Protein AF-0000000086681039 (afdb_homodimer)

Organism: NCBI:txid175570

Solvent-accessible surface area (backbone atoms only — not comparable to full-atom values): 14119 Å² total; per-residue (Å²): 124,82,79,48,71,70,53,52,54,52,47,54,49,32,64,54,44,47,27,56,30,61,58,68,69,39,61,92,55,43,70,67,33,30,36,72,75,16,36,34,39,31,54,76,73,73,62,37,74,41,68,21,52,71,52,50,50,54,50,56,60,70,45,48,86,75,44,51,61,37,52,43,73,31,31,63,37,80,43,73,45,70,95,79,22,36,34,36,42,30,33,34,39,32,34,34,84,86,70,37,38,48,31,33,37,38,45,34,35,31,41,76,50,95,95,39,58,23,34,44,32,38,34,49,41,71,46,56,73,73,66,87,123,123,80,79,46,73,68,54,52,52,53,48,52,31,32,63,23,46,46,26,55,30,60,56,69,68,38,62,93,54,45,69,66,31,31,35,71,74,17,36,34,38,31,53,77,74,74,63,37,75,41,67,22,52,70,53,50,50,54,51,55,61,69,45,49,88,74,43,51,33,26,50,40,48,44,78,75,45,77,41,74,46,70,96,79,22,36,33,35,41,30,34,34,40,30,33,31,75,86,18,50,72,47,44,32,38,37,45,34,35,31,39,75,50,97,94,39,58,24,34,44,30,38,36,48,41,72,60,66,85,69,62,87,120

Foldseek 3Di:
DDQDPVQVVQLVVLVQCVQVCLLVVVLVCCVSAAPQQAWEAPVQVPPGIDTGSVRVVVVSVVCVLVFANTKGKADWDWDDDPPRKIWIKIKIWGQHPVGDIWIWIWIFIWDADPVGIYTRYIYIGGDDPPPPD/DDQDPVQVVQLVVLVFVVQVCLLVVVLVCCVSAAPQQAWEAPVQVPPGIATGSVRVVVVSVVCVLVFFNTKGKADWDWDDDPPQKIWIWIKIWGQHPVRDIWIWIWIFIWDADPVGIYTRYIYIGTDDPPPPD

InterPro domains:
  IPR032710 NTF2-like domain superfamily [SSF54427] (4-125)
  IPR037401 SnoaL-like domain [PF13577] (5-123)

Sequence (266 aa):
MTISIEDRLAITEVIARHGHLVDGGHLHRSDEVFDADAVFDLADFGAGTVHGLAALYDLARQLGDNNPVGHHVTNTVLEEGDGGQVKALSKGIGVNADGTASSVVYEDLLARRDAGWRIVRRRVQARRKQGAVMTISIEDRLAITEVIARHGHLVDGGHLHRSDEVFDADAVFDLADFGAGTVHGLAALYDLARQLGDNNPVGHHVTNTVLEEGDGGQVKALSKGIGVNADGTASSVVYEDLLARRDAGWRIVRRRVQARRKQGAV

Nearest PDB structures (foldseek):
  7xsi-assembly3_E  TM=7.395E-01  e=6.891E-05  Sordaria araneosa
  1gy5-assembly1_A  TM=8.030E-01  e=7.930E-04  Homo sapiens
  1jb2-assembly1_B  TM=8.224E-01  e=2.538E-03  Rattus norvegicus
  1jb5-assembly1_B  TM=8.110E-01  e=1.790E-03  Rattus norvegicus
  1ask-assembly1_B  TM=8.147E-01  e=3.022E-03  Rattus norvegicus

Radius of gyration: 19.19 Å; Cα contacts (8 Å, |Δi|>4): 541; chains: 2; bounding box: 42×50×49 Å

Secondary structure (DSSP, 8-state):
-PPPHHHHHHHHHHHHHHHHHHHHT-GGGGGGTEEEEEEEEEGGGT-EEEESHHHHHHHHHHHGGGS-SEEEEEEEEEEE-GGG-EEEEEEEEEEPTTS-EEEEEEEEEEEEETTEEEEEEEEEEEE------/-PPPHHHHHHHHHHHHHHHHHHHHT-GGGGGGTEEEEEEEEEGGGT-EEEESHHHHHHHHHHHGGGS-SEEEEEEEEEEE-GGG-EEEEEEEEEEPTTS-EEEEEEEEEEEEETTEEEEEEEEEEEE------

Structure (mmCIF, N/CA/C/O backbone):
data_AF-0000000086681039-model_v1
#
loop_
_entity.id
_entity.type
_entity.pdbx_description
1 polymer 'SnoaL-like domain-containing protein'
#
loop_
_atom_site.group_PDB
_atom_site.id
_atom_site.type_symbol
_atom_site.label_atom_id
_atom_site.label_alt_id
_atom_site.label_comp_id
_atom_site.label_asym_id
_atom_site.label_entity_id
_atom_site.label_seq_id
_atom_site.pdbx_PDB_ins_code
_atom_site.Cartn_x
_atom_site.Cartn_y
_atom_site.Cartn_z
_atom_site.occupancy
_atom_site.B_iso_or_equiv
_atom_site.auth_seq_id
_atom_site.auth_comp_id
_atom_site.auth_asym_id
_atom_site.auth_atom_id
_atom_site.pdbx_PDB_model_num
ATOM 1 N N . MET A 1 1 ? -20.438 -0.346 -12.07 1 59.53 1 MET A N 1
ATOM 2 C CA . MET A 1 1 ? -21.062 -0.832 -10.844 1 59.53 1 MET A CA 1
ATOM 3 C C . MET A 1 1 ? -20.094 -0.76 -9.672 1 59.53 1 MET A C 1
ATOM 5 O O . MET A 1 1 ? -18.891 -0.88 -9.852 1 59.53 1 MET A O 1
ATOM 9 N N . THR A 1 2 ? -20.578 -0.23 -8.539 1 86.75 2 THR A N 1
ATOM 10 C CA . THR A 1 2 ? -19.812 -0.066 -7.316 1 86.75 2 THR A CA 1
ATOM 11 C C . THR A 1 2 ? -19.422 -1.423 -6.738 1 86.75 2 THR A C 1
ATOM 13 O O . THR A 1 2 ? -20.219 -2.357 -6.738 1 86.75 2 THR A O 1
ATOM 16 N N . ILE A 1 3 ? -18.203 -1.683 -6.449 1 95.25 3 ILE A N 1
ATOM 17 C CA . ILE A 1 3 ? -17.734 -2.912 -5.82 1 95.25 3 ILE A CA 1
ATOM 18 C C . ILE A 1 3 ? -18.438 -3.115 -4.488 1 95.25 3 ILE A C 1
ATOM 20 O O . ILE A 1 3 ? -18.391 -2.246 -3.613 1 95.25 3 ILE A O 1
ATOM 24 N N . SER A 1 4 ? -19.172 -4.238 -4.383 1 95.94 4 SER A N 1
ATOM 25 C CA . SER A 1 4 ? -19.875 -4.484 -3.133 1 95.94 4 SER A CA 1
ATOM 26 C C . SER A 1 4 ? -18.906 -4.605 -1.963 1 95.94 4 SER A C 1
ATOM 28 O O . SER A 1 4 ? -17.703 -4.84 -2.162 1 95.94 4 SER A O 1
ATOM 30 N N . ILE A 1 5 ? -19.438 -4.445 -0.794 1 96.25 5 ILE A N 1
ATOM 31 C CA . ILE A 1 5 ? -18.641 -4.602 0.416 1 96.25 5 ILE A CA 1
ATOM 32 C C . ILE A 1 5 ? -18.094 -6.027 0.495 1 96.25 5 ILE A C 1
ATOM 34 O O . ILE A 1 5 ? -16.938 -6.234 0.832 1 96.25 5 ILE A O 1
ATOM 38 N N . GLU A 1 6 ? -18.953 -6.996 0.215 1 96.12 6 GLU A N 1
ATOM 39 C CA . GLU A 1 6 ? -18.547 -8.398 0.216 1 96.12 6 GLU A CA 1
ATOM 40 C C . GLU A 1 6 ? -17.406 -8.641 -0.775 1 96.12 6 GLU A C 1
ATOM 42 O O . GLU A 1 6 ? -16.453 -9.352 -0.468 1 96.12 6 GLU A O 1
ATOM 47 N N . ASP A 1 7 ? -17.516 -8.062 -1.952 1 97.25 7 ASP A N 1
ATOM 48 C CA . ASP A 1 7 ? -16.484 -8.234 -2.979 1 97.25 7 ASP A CA 1
ATOM 49 C C . ASP A 1 7 ? -15.18 -7.555 -2.568 1 97.25 7 ASP A C 1
ATOM 51 O O . ASP A 1 7 ? -14.094 -8.086 -2.818 1 97.25 7 ASP A O 1
ATOM 55 N N . ARG A 1 8 ? -15.281 -6.359 -1.971 1 97.69 8 ARG A N 1
ATOM 56 C CA . ARG A 1 8 ? -14.086 -5.668 -1.499 1 97.69 8 ARG A CA 1
ATOM 57 C C . ARG A 1 8 ? -13.336 -6.512 -0.48 1 97.69 8 ARG A C 1
ATOM 59 O O . ARG A 1 8 ? -12.109 -6.633 -0.552 1 97.69 8 ARG A O 1
ATOM 66 N N . LEU A 1 9 ? -14.086 -7.141 0.45 1 97.12 9 LEU A N 1
ATOM 67 C CA . LEU A 1 9 ? -13.453 -7.977 1.465 1 97.12 9 LEU A CA 1
ATOM 68 C C . LEU A 1 9 ? -12.844 -9.227 0.839 1 97.12 9 LEU A C 1
ATOM 70 O O . LEU A 1 9 ? -11.711 -9.602 1.161 1 97.12 9 LEU A O 1
ATOM 74 N N . ALA A 1 10 ? -13.562 -9.852 -0.025 1 98.06 10 ALA A N 1
ATOM 75 C CA . ALA A 1 10 ? -13.086 -11.07 -0.672 1 98.06 10 ALA A CA 1
ATOM 76 C C . ALA A 1 10 ? -11.828 -10.805 -1.483 1 98.06 10 ALA A C 1
ATOM 78 O O . ALA A 1 10 ? -10.859 -11.562 -1.408 1 98.06 10 ALA A O 1
ATOM 79 N N . ILE A 1 11 ? -11.805 -9.727 -2.258 1 98.56 11 ILE A N 1
ATOM 80 C CA . ILE A 1 11 ? -10.672 -9.391 -3.119 1 98.56 11 ILE A CA 1
ATOM 81 C C . ILE A 1 11 ? -9.445 -9.086 -2.266 1 98.56 11 ILE A C 1
ATOM 83 O O . ILE A 1 11 ? -8.344 -9.562 -2.557 1 98.56 11 ILE A O 1
ATOM 87 N N . THR A 1 12 ? -9.664 -8.305 -1.21 1 98.38 12 THR A N 1
ATOM 88 C CA . THR A 1 12 ? -8.562 -7.973 -0.315 1 98.38 12 THR A CA 1
ATOM 89 C C . THR A 1 12 ? -7.949 -9.234 0.281 1 98.38 12 THR A C 1
ATOM 91 O O . THR A 1 12 ? -6.727 -9.352 0.375 1 98.38 12 THR A O 1
ATOM 94 N N . GLU A 1 13 ? -8.758 -10.195 0.615 1 98.31 13 GLU A N 1
ATOM 95 C CA . GLU A 1 13 ? -8.273 -11.445 1.198 1 98.31 13 GLU A CA 1
ATOM 96 C C . GLU A 1 13 ? -7.539 -12.289 0.161 1 98.31 13 GLU A C 1
ATOM 98 O O . GLU A 1 13 ? -6.562 -12.977 0.485 1 98.31 13 GLU A O 1
ATOM 103 N N . VAL A 1 14 ? -7.98 -12.289 -1.067 1 98.69 14 VAL A N 1
ATOM 104 C CA . VAL A 1 14 ? -7.289 -13 -2.139 1 98.69 14 VAL A CA 1
ATOM 105 C C . VAL A 1 14 ? -5.867 -12.461 -2.285 1 98.69 14 VAL A C 1
ATOM 107 O O . VAL A 1 14 ? -4.906 -13.227 -2.338 1 98.69 14 VAL A O 1
ATOM 110 N N . ILE A 1 15 ? -5.727 -11.188 -2.326 1 98.75 15 ILE A N 1
ATOM 111 C CA . ILE A 1 15 ? -4.43 -10.539 -2.498 1 98.75 15 ILE A CA 1
ATOM 112 C C . ILE A 1 15 ? -3.533 -10.852 -1.301 1 98.75 15 ILE A C 1
ATOM 114 O O . ILE A 1 15 ? -2.355 -11.18 -1.468 1 98.75 15 ILE A O 1
ATOM 118 N N . ALA A 1 16 ? -4.16 -10.852 -0.128 1 98.5 16 ALA A N 1
ATOM 119 C CA . ALA A 1 16 ? -3.42 -11.117 1.103 1 98.5 16 ALA A CA 1
ATOM 120 C C . ALA A 1 16 ? -2.977 -12.578 1.172 1 98.5 16 ALA A C 1
ATOM 122 O O . ALA A 1 16 ? -1.96 -12.898 1.793 1 98.5 16 ALA A O 1
ATOM 123 N N . ARG A 1 17 ? -3.637 -13.461 0.57 1 98.44 17 ARG A N 1
ATOM 124 C CA . ARG A 1 17 ? -3.367 -14.891 0.648 1 98.44 17 ARG A CA 1
ATOM 125 C C . ARG A 1 17 ? -2.07 -15.242 -0.073 1 98.44 17 ARG A C 1
ATOM 127 O O . ARG A 1 17 ? -1.4 -16.219 0.283 1 98.44 17 ARG A O 1
ATOM 134 N N . HIS A 1 18 ? -1.672 -14.43 -1.066 1 97.31 18 HIS A N 1
ATOM 135 C CA . HIS A 1 18 ? -0.501 -14.727 -1.885 1 97.31 18 HIS A CA 1
ATOM 136 C C . HIS A 1 18 ? 0.732 -14.961 -1.018 1 97.31 18 HIS A C 1
ATOM 138 O O . HIS A 1 18 ? 1.41 -15.977 -1.158 1 97.31 18 HIS A O 1
ATOM 144 N N . GLY A 1 19 ? 0.991 -14.07 -0.087 1 96.38 19 GLY A N 1
ATOM 145 C CA . GLY A 1 19 ? 2.18 -14.172 0.745 1 96.38 19 GLY A CA 1
ATOM 146 C C . GLY A 1 19 ? 2.205 -15.43 1.589 1 96.38 19 GLY A C 1
ATOM 147 O O . GLY A 1 19 ? 3.27 -16.016 1.808 1 96.38 19 GLY A O 1
ATOM 148 N N . HIS A 1 20 ? 1.06 -15.836 2.117 1 97.69 20 HIS A N 1
ATOM 149 C CA . HIS A 1 20 ? 0.977 -17.047 2.914 1 97.69 20 HIS A CA 1
ATOM 150 C C . HIS A 1 20 ? 1.362 -18.281 2.088 1 97.69 20 HIS A C 1
ATOM 152 O O . HIS A 1 20 ? 2.115 -19.125 2.557 1 97.69 20 HIS A O 1
ATOM 158 N N . LEU A 1 21 ? 0.846 -18.312 0.869 1 94.75 21 LEU A N 1
ATOM 159 C CA . LEU A 1 21 ? 1.124 -19.469 0.03 1 94.75 21 LEU A CA 1
ATOM 160 C C . LEU A 1 21 ? 2.596 -19.516 -0.37 1 94.75 21 LEU A C 1
ATOM 162 O O . LEU A 1 21 ? 3.234 -20.562 -0.292 1 94.75 21 LEU A O 1
ATOM 166 N N . VAL A 1 22 ? 3.156 -18.406 -0.791 1 93.31 22 VAL A N 1
ATOM 167 C CA . VAL A 1 22 ? 4.543 -18.312 -1.233 1 93.31 22 VAL A CA 1
ATOM 168 C C . VAL A 1 22 ? 5.477 -18.625 -0.068 1 93.31 22 VAL A C 1
ATOM 170 O O . VAL A 1 22 ? 6.348 -19.5 -0.18 1 93.31 22 VAL A O 1
ATOM 173 N N . ASP A 1 23 ? 5.281 -18 1.041 1 94.38 23 ASP A N 1
ATOM 174 C CA . ASP A 1 23 ? 6.18 -18.156 2.184 1 94.38 23 ASP A CA 1
ATOM 175 C C . ASP A 1 23 ? 6.086 -19.562 2.775 1 94.38 23 ASP A C 1
ATOM 177 O O . ASP A 1 23 ? 7.07 -20.078 3.301 1 94.38 23 ASP A O 1
ATOM 181 N N . GLY A 1 24 ? 4.934 -20.172 2.717 1 94.25 24 GLY A N 1
ATOM 182 C CA . GLY A 1 24 ? 4.707 -21.484 3.273 1 94.25 24 GLY A CA 1
ATOM 183 C C . GLY A 1 24 ? 5.09 -22.609 2.324 1 94.25 24 GLY A C 1
ATOM 184 O O . GLY A 1 24 ? 5.012 -23.781 2.68 1 94.25 24 GLY A O 1
ATOM 185 N N . GLY A 1 25 ? 5.449 -22.281 1.109 1 90.75 25 GLY A N 1
ATOM 186 C CA . GLY A 1 25 ? 5.82 -23.281 0.121 1 90.75 25 GLY A CA 1
ATOM 187 C C . GLY A 1 25 ? 4.625 -24.016 -0.453 1 90.75 25 GLY A C 1
ATOM 188 O O . GLY A 1 25 ? 4.742 -25.188 -0.852 1 90.75 25 GLY A O 1
ATOM 189 N N . HIS A 1 26 ? 3.49 -23.422 -0.449 1 93.06 26 HIS A N 1
ATOM 190 C CA . HIS A 1 26 ? 2.262 -24.031 -0.935 1 93.06 26 HIS A CA 1
ATOM 191 C C . HIS A 1 26 ? 1.916 -23.547 -2.338 1 93.06 26 HIS A C 1
ATOM 193 O O . HIS A 1 26 ? 0.776 -23.156 -2.6 1 93.06 26 HIS A O 1
ATOM 199 N N . LEU A 1 27 ? 2.873 -23.547 -3.246 1 91.06 27 LEU A N 1
ATOM 200 C CA . LEU A 1 27 ? 2.693 -23.031 -4.594 1 91.06 27 LEU A CA 1
ATOM 201 C C . LEU A 1 27 ? 1.667 -23.844 -5.363 1 91.06 27 LEU A C 1
ATOM 203 O O . LEU A 1 27 ? 1.031 -23.344 -6.293 1 91.06 27 LEU A O 1
ATOM 207 N N . HIS A 1 28 ? 1.504 -25.125 -5.016 1 90.31 28 HIS A N 1
ATOM 208 C CA . HIS A 1 28 ? 0.51 -25.984 -5.648 1 90.31 28 HIS A CA 1
ATOM 209 C C . HIS A 1 28 ? -0.901 -25.453 -5.43 1 90.31 28 HIS A C 1
ATOM 211 O O . HIS A 1 28 ? -1.836 -25.844 -6.133 1 90.31 28 HIS A O 1
ATOM 217 N N . ARG A 1 29 ? -1.092 -24.5 -4.434 1 94.5 29 ARG A N 1
ATOM 218 C CA . ARG A 1 29 ? -2.391 -23.906 -4.137 1 94.5 29 ARG A CA 1
ATOM 219 C C . ARG A 1 29 ? -2.508 -22.516 -4.738 1 94.5 29 ARG A C 1
ATOM 221 O O . ARG A 1 29 ? -3.398 -21.75 -4.371 1 94.5 29 ARG A O 1
ATOM 228 N N . SER A 1 30 ? -1.673 -22.156 -5.703 1 94.25 30 SER A N 1
ATOM 229 C CA . SER A 1 30 ? -1.639 -20.797 -6.266 1 94.25 30 SER A CA 1
ATOM 230 C C . SER A 1 30 ? -2.924 -20.484 -7.023 1 94.25 30 SER A C 1
ATOM 232 O O . SER A 1 30 ? -3.254 -19.328 -7.238 1 94.25 30 SER A O 1
ATOM 234 N N . ASP A 1 31 ? -3.619 -21.5 -7.371 1 95.12 31 ASP A N 1
ATOM 235 C CA . ASP A 1 31 ? -4.871 -21.297 -8.094 1 95.12 31 ASP A CA 1
ATOM 236 C C . ASP A 1 31 ? -5.941 -20.703 -7.176 1 95.12 31 ASP A C 1
ATOM 238 O O . ASP A 1 31 ? -7.004 -20.297 -7.645 1 95.12 31 ASP A O 1
ATOM 242 N N . GLU A 1 32 ? -5.734 -20.609 -5.848 1 97.12 32 GLU A N 1
ATOM 243 C CA . GLU A 1 32 ? -6.617 -19.922 -4.906 1 97.12 32 GLU A CA 1
ATOM 244 C C . GLU A 1 32 ? -6.461 -18.406 -5.012 1 97.12 32 GLU A C 1
ATOM 246 O O . GLU A 1 32 ? -7.293 -17.656 -4.504 1 97.12 32 GLU A O 1
ATOM 251 N N . VAL A 1 33 ? -5.391 -18.016 -5.734 1 98.38 33 VAL A N 1
ATOM 252 C CA . VAL A 1 33 ? -5.07 -16.594 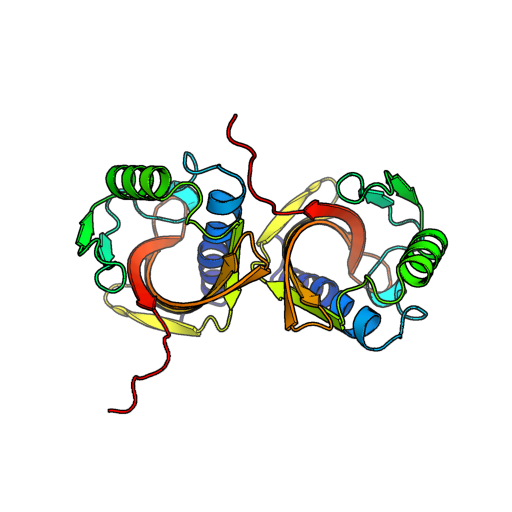-5.805 1 98.38 33 VAL A CA 1
ATOM 253 C C . VAL A 1 33 ? -5.098 -16.125 -7.258 1 98.38 33 VAL A C 1
ATOM 255 O O . VAL A 1 33 ? -5.652 -15.062 -7.562 1 98.38 33 VAL A O 1
ATOM 258 N N . PHE A 1 34 ? -4.523 -16.922 -8.148 1 98.25 34 PHE A N 1
ATOM 259 C CA . PHE A 1 34 ? -4.332 -16.516 -9.539 1 98.25 34 PHE A CA 1
ATOM 260 C C . PHE A 1 34 ? -5.184 -17.375 -10.469 1 98.25 34 PHE A C 1
ATOM 262 O O . PHE A 1 34 ? -5.414 -18.562 -10.195 1 98.25 34 PHE A O 1
ATOM 269 N N . ASP A 1 35 ? -5.559 -16.703 -11.531 1 97.19 35 ASP A N 1
ATOM 270 C CA . ASP A 1 35 ? -6.113 -17.438 -12.664 1 97.19 35 ASP A CA 1
ATOM 271 C C . ASP A 1 35 ? -5.059 -18.344 -13.289 1 97.19 35 ASP A C 1
ATOM 273 O O . ASP A 1 35 ? -3.867 -18.031 -13.281 1 97.19 35 ASP A O 1
ATOM 277 N N . ALA A 1 36 ? -5.508 -19.484 -13.891 1 93.38 36 ALA A N 1
ATOM 278 C CA . ALA A 1 36 ? -4.578 -20.422 -14.492 1 93.38 36 ALA A CA 1
ATOM 279 C C . ALA A 1 36 ? -3.771 -19.766 -15.609 1 93.38 36 ALA A C 1
ATOM 281 O O . ALA A 1 36 ? -2.596 -20.094 -15.805 1 93.38 36 ALA A O 1
ATOM 282 N N . ASP A 1 37 ? -4.395 -18.828 -16.312 1 94.81 37 ASP A N 1
ATOM 283 C CA . ASP A 1 37 ? -3.748 -18.172 -17.438 1 94.81 37 ASP A CA 1
ATOM 284 C C . ASP A 1 37 ? -3.316 -16.75 -17.078 1 94.81 37 ASP A C 1
ATOM 286 O O . ASP A 1 37 ? -3.246 -15.875 -17.938 1 94.81 37 ASP A O 1
ATOM 290 N N . ALA A 1 38 ? -3.143 -16.547 -15.797 1 98.06 38 ALA A N 1
ATOM 291 C CA . ALA A 1 38 ? -2.77 -15.203 -15.344 1 98.06 38 ALA A CA 1
ATOM 292 C C . ALA A 1 38 ? -1.495 -14.727 -16.031 1 98.06 38 ALA A C 1
ATOM 294 O O . ALA A 1 38 ? -0.604 -15.523 -16.328 1 98.06 38 ALA A O 1
ATOM 295 N N . VAL A 1 39 ? -1.413 -13.477 -16.281 1 98.5 39 VAL A N 1
ATOM 296 C CA . VAL A 1 39 ? -0.257 -12.852 -16.922 1 98.5 39 VAL A CA 1
ATOM 297 C C . VAL A 1 39 ? 0.48 -11.977 -15.906 1 98.5 39 VAL A C 1
ATOM 299 O O . VAL A 1 39 ? -0.142 -11.203 -15.18 1 98.5 39 VAL A O 1
ATOM 302 N N . PHE A 1 40 ? 1.76 -12.117 -15.859 1 98.06 40 PHE A N 1
ATOM 303 C CA . PHE A 1 40 ? 2.611 -11.375 -14.938 1 98.06 40 PHE A CA 1
ATOM 304 C C . PHE A 1 40 ? 3.59 -10.492 -15.695 1 98.06 40 PHE A C 1
ATOM 306 O O . PHE A 1 40 ? 4.297 -10.961 -16.594 1 98.06 40 PHE A O 1
ATOM 313 N N . ASP A 1 41 ? 3.549 -9.234 -15.391 1 98.44 41 ASP A N 1
ATOM 314 C CA . ASP A 1 41 ? 4.582 -8.312 -15.852 1 98.44 41 ASP A CA 1
ATOM 315 C C . ASP A 1 41 ? 5.68 -8.148 -14.805 1 98.44 41 ASP A C 1
ATOM 317 O O . ASP A 1 41 ? 5.48 -7.477 -13.789 1 98.44 41 ASP A O 1
ATOM 321 N N . LEU A 1 42 ? 6.82 -8.703 -15 1 96.56 42 LEU A N 1
ATOM 322 C CA . LEU A 1 42 ? 7.969 -8.703 -14.102 1 96.56 42 LEU A CA 1
ATOM 323 C C . LEU A 1 42 ? 9.172 -8.039 -14.75 1 96.56 42 LEU A C 1
ATOM 325 O O . LEU A 1 42 ? 10.312 -8.445 -14.516 1 96.56 42 LEU A O 1
ATOM 329 N N . ALA A 1 43 ? 8.914 -7.078 -15.609 1 95.75 43 ALA A N 1
ATOM 330 C CA . ALA A 1 43 ? 9.977 -6.383 -16.344 1 95.75 43 ALA A CA 1
ATOM 331 C C . ALA A 1 43 ? 10.984 -5.758 -15.391 1 95.75 43 ALA A C 1
ATOM 333 O O . ALA A 1 43 ? 12.195 -5.816 -15.625 1 95.75 43 ALA A O 1
ATOM 334 N N . ASP A 1 44 ? 10.594 -5.223 -14.289 1 93.5 44 ASP A N 1
ATOM 335 C CA . ASP A 1 44 ? 11.469 -4.562 -13.328 1 93.5 44 ASP A CA 1
ATOM 336 C C . ASP A 1 44 ? 12.422 -5.559 -12.68 1 93.5 44 ASP A C 1
ATOM 338 O O . ASP A 1 44 ? 13.398 -5.168 -12.031 1 93.5 44 ASP A O 1
ATOM 342 N N . PHE A 1 45 ? 12.156 -6.781 -12.859 1 91.31 45 PHE A N 1
ATOM 343 C CA . PHE A 1 45 ? 12.984 -7.809 -12.242 1 91.31 45 PHE A CA 1
ATOM 344 C C . PHE A 1 45 ? 13.719 -8.625 -13.297 1 91.31 45 PHE A C 1
ATOM 346 O O . PHE A 1 45 ? 14.242 -9.703 -13.008 1 91.31 45 PHE A O 1
ATOM 353 N N . GLY A 1 46 ? 13.562 -8.195 -14.5 1 91.06 46 GLY A N 1
ATOM 354 C CA . GLY A 1 46 ? 14.344 -8.773 -15.578 1 91.06 46 GLY A CA 1
ATOM 355 C C . GLY A 1 46 ? 13.711 -10.016 -16.172 1 91.06 46 GLY A C 1
ATOM 356 O O . GLY A 1 46 ? 14.336 -10.719 -16.969 1 91.06 46 GLY A O 1
ATOM 357 N N . ALA A 1 47 ? 12.461 -10.391 -15.797 1 92.06 47 ALA A N 1
ATOM 358 C CA . ALA A 1 47 ? 11.836 -11.633 -16.266 1 92.06 47 ALA A CA 1
ATOM 359 C C . ALA A 1 47 ? 10.781 -11.352 -17.328 1 92.06 47 ALA A C 1
ATOM 361 O O . ALA A 1 47 ? 10.102 -12.266 -17.797 1 92.06 47 ALA A O 1
ATOM 362 N N . GLY A 1 48 ? 10.617 -10.039 -17.75 1 95.31 48 GLY A N 1
ATOM 363 C CA . GLY A 1 48 ? 9.648 -9.68 -18.766 1 95.31 48 GLY A CA 1
ATOM 364 C C . GLY A 1 48 ? 8.227 -10.078 -18.406 1 95.31 48 GLY A C 1
ATOM 365 O O . GLY A 1 48 ? 7.789 -9.867 -17.266 1 95.31 48 GLY A O 1
ATOM 366 N N . THR A 1 49 ? 7.551 -10.5 -19.5 1 97.69 49 THR A N 1
ATOM 367 C CA . THR A 1 49 ? 6.184 -10.969 -19.297 1 97.69 49 THR A CA 1
ATOM 368 C C . THR A 1 49 ? 6.141 -12.484 -19.156 1 97.69 49 THR A C 1
ATOM 370 O O . THR A 1 49 ? 6.695 -13.203 -19.984 1 97.69 49 THR A O 1
ATOM 373 N N . VAL A 1 50 ? 5.496 -12.961 -18.062 1 96.56 50 VAL A N 1
ATOM 374 C CA . VAL A 1 50 ? 5.355 -14.383 -17.766 1 96.56 50 VAL A CA 1
ATOM 375 C C . VAL A 1 50 ? 3.893 -14.797 -17.891 1 96.56 50 VAL A C 1
ATOM 377 O O . VAL A 1 50 ? 3.002 -14.133 -17.359 1 96.56 50 VAL A O 1
ATOM 380 N N . HIS A 1 51 ? 3.705 -15.922 -18.609 1 97.06 51 HIS A N 1
ATOM 381 C CA . HIS A 1 51 ? 2.34 -16.375 -18.844 1 97.06 51 HIS A CA 1
ATOM 382 C C . HIS A 1 51 ? 2.051 -17.672 -18.109 1 97.06 51 HIS A C 1
ATOM 384 O O . HIS A 1 51 ? 2.711 -18.688 -18.344 1 97.06 51 HIS A O 1
ATOM 390 N N . GLY A 1 52 ? 1.102 -17.578 -17.188 1 96.19 52 GLY A N 1
ATOM 391 C CA . GLY A 1 52 ? 0.594 -18.781 -16.547 1 96.19 52 GLY A CA 1
ATOM 392 C C . GLY A 1 52 ? 1.316 -19.125 -15.266 1 96.19 52 GLY A C 1
ATOM 393 O O . GLY A 1 52 ? 2.432 -18.656 -15.031 1 96.19 52 GLY A O 1
ATOM 394 N N . LEU A 1 53 ? 0.678 -19.953 -14.5 1 93.94 53 LEU A N 1
ATOM 395 C CA . LEU A 1 53 ? 1.15 -20.297 -13.164 1 93.94 53 LEU A CA 1
ATOM 396 C C . LEU A 1 53 ? 2.379 -21.203 -13.234 1 93.94 53 LEU A C 1
ATOM 398 O O . LEU A 1 53 ? 3.301 -21.062 -12.43 1 93.94 53 LEU A O 1
ATOM 402 N N . ALA A 1 54 ? 2.359 -22.109 -14.164 1 91.44 54 ALA A N 1
ATOM 403 C CA . ALA A 1 54 ? 3.492 -23.016 -14.289 1 91.44 54 ALA A CA 1
ATOM 404 C C . ALA A 1 54 ? 4.793 -22.25 -14.516 1 91.44 54 ALA A C 1
ATOM 406 O O . ALA A 1 54 ? 5.805 -22.531 -13.867 1 91.44 54 ALA A O 1
ATOM 407 N N . ALA A 1 55 ? 4.738 -21.344 -15.414 1 92.19 55 ALA A N 1
ATOM 408 C CA . ALA A 1 55 ? 5.91 -20.531 -15.703 1 92.19 55 ALA A CA 1
ATOM 409 C C . ALA A 1 55 ? 6.309 -19.688 -14.5 1 92.19 55 ALA A C 1
ATOM 411 O O . ALA A 1 55 ? 7.496 -19.516 -14.219 1 92.19 55 ALA A O 1
ATOM 412 N N . LEU A 1 56 ? 5.363 -19.141 -13.75 1 90.56 56 LEU A N 1
ATOM 413 C CA . LEU A 1 56 ? 5.629 -18.344 -12.555 1 90.56 56 LEU A CA 1
ATOM 414 C C . LEU A 1 56 ? 6.348 -19.172 -11.5 1 90.56 56 LEU A C 1
ATOM 416 O O . LEU A 1 56 ? 7.305 -18.703 -10.883 1 90.56 56 LEU A O 1
ATOM 420 N N . TYR A 1 57 ? 5.969 -20.406 -11.344 1 87.31 57 TYR A N 1
ATOM 421 C CA . TYR A 1 57 ? 6.57 -21.297 -10.352 1 87.31 57 TYR A CA 1
ATOM 422 C C . TYR A 1 57 ? 8.016 -21.625 -10.719 1 87.31 57 TYR A C 1
ATOM 424 O O . TYR A 1 57 ? 8.883 -21.703 -9.852 1 87.31 57 TYR A O 1
ATOM 432 N N . ASP A 1 58 ? 8.164 -21.844 -11.945 1 89 58 ASP A N 1
ATOM 433 C CA . ASP A 1 58 ? 9.523 -22.125 -12.406 1 89 58 ASP A CA 1
ATOM 434 C C . ASP A 1 58 ? 10.461 -20.953 -12.086 1 89 58 ASP A C 1
ATOM 436 O O . ASP A 1 58 ? 11.586 -21.172 -11.641 1 89 58 ASP A O 1
ATOM 440 N N . LEU A 1 59 ? 9.945 -19.828 -12.289 1 86.81 59 LEU A N 1
ATOM 441 C CA . LEU A 1 59 ? 10.734 -18.641 -11.984 1 86.81 59 LEU A CA 1
ATOM 442 C C . LEU A 1 59 ? 10.992 -18.531 -10.484 1 86.81 59 LEU A C 1
ATOM 444 O O . LEU A 1 59 ? 12.109 -18.234 -10.062 1 86.81 59 LEU A O 1
ATOM 448 N N . ALA A 1 60 ? 10.016 -18.75 -9.672 1 84.12 60 ALA A N 1
ATOM 449 C CA . ALA A 1 60 ? 10.148 -18.672 -8.219 1 84.12 60 ALA A CA 1
ATOM 450 C C . ALA A 1 60 ? 11.188 -19.672 -7.715 1 84.12 60 ALA A C 1
ATOM 452 O O . ALA A 1 60 ? 11.984 -19.344 -6.828 1 84.12 60 ALA A O 1
ATOM 453 N N . ARG A 1 61 ? 11.164 -20.828 -8.234 1 84.56 61 ARG A N 1
ATOM 454 C CA . ARG A 1 61 ? 12.109 -21.875 -7.844 1 84.56 61 ARG A CA 1
ATOM 455 C C . ARG A 1 61 ? 13.539 -21.5 -8.227 1 84.56 61 ARG A C 1
ATOM 457 O O . ARG A 1 61 ? 14.477 -21.766 -7.48 1 84.56 61 ARG A O 1
ATOM 464 N N . GLN A 1 62 ? 13.664 -20.859 -9.344 1 86.44 62 GLN A N 1
ATOM 465 C CA . GLN A 1 62 ? 14.984 -20.453 -9.812 1 86.44 62 GLN A CA 1
ATOM 466 C C . GLN A 1 62 ? 15.562 -19.359 -8.93 1 86.44 62 GLN A C 1
ATOM 468 O O . GLN A 1 62 ? 16.781 -19.266 -8.75 1 86.44 62 GLN A O 1
ATOM 473 N N . LEU A 1 63 ? 14.742 -18.516 -8.391 1 83.56 63 LEU A N 1
ATOM 474 C CA . LEU A 1 63 ? 15.211 -17.438 -7.535 1 83.56 63 LEU A CA 1
ATOM 475 C C . LEU A 1 63 ? 15.781 -17.984 -6.23 1 83.56 63 LEU A C 1
ATOM 477 O O . LEU A 1 63 ? 16.703 -17.391 -5.656 1 83.56 63 LEU A O 1
ATOM 481 N N . GLY A 1 64 ? 15.297 -19.109 -5.805 1 79.38 64 GLY A N 1
ATOM 482 C CA . GLY A 1 64 ? 15.82 -19.734 -4.598 1 79.38 64 GLY A CA 1
ATOM 483 C C . GLY A 1 64 ? 15.938 -18.766 -3.434 1 79.38 64 GLY A C 1
ATOM 484 O O . GLY A 1 64 ? 14.984 -18.062 -3.102 1 79.38 64 GLY A O 1
ATOM 485 N N . ASP A 1 65 ? 17.203 -18.641 -2.967 1 78.62 65 ASP A N 1
ATOM 486 C CA . ASP A 1 65 ? 17.484 -17.859 -1.768 1 78.62 65 ASP A CA 1
ATOM 487 C C . ASP A 1 65 ? 17.375 -16.359 -2.045 1 78.62 65 ASP A C 1
ATOM 489 O O . ASP A 1 65 ? 17.359 -15.547 -1.116 1 78.62 65 ASP A O 1
ATOM 493 N N . ASN A 1 66 ? 17.172 -15.938 -3.205 1 83.75 66 ASN A N 1
ATOM 494 C CA . ASN A 1 66 ? 17.016 -14.531 -3.549 1 83.75 66 ASN A CA 1
ATOM 495 C C . ASN A 1 66 ? 15.57 -14.07 -3.393 1 83.75 66 ASN A C 1
ATOM 497 O O . ASN A 1 66 ? 15.281 -12.875 -3.496 1 83.75 66 ASN A O 1
ATOM 501 N N . ASN A 1 67 ? 14.719 -15 -3.1 1 89.62 67 ASN A N 1
ATOM 502 C CA . ASN A 1 67 ? 13.328 -14.664 -2.793 1 89.62 67 ASN A CA 1
ATOM 503 C C . ASN A 1 67 ? 13.18 -14.172 -1.355 1 89.62 67 ASN A C 1
ATOM 505 O O . ASN A 1 67 ? 13.805 -14.711 -0.441 1 89.62 67 ASN A O 1
ATOM 509 N N . PRO A 1 68 ? 12.422 -13.133 -1.169 1 95.06 68 PRO A N 1
ATOM 510 C CA . PRO A 1 68 ? 12.141 -12.797 0.229 1 95.06 68 PRO A CA 1
ATOM 511 C C . PRO A 1 68 ? 11.633 -13.992 1.031 1 95.06 68 PRO A C 1
ATOM 513 O O . PRO A 1 68 ? 10.953 -14.859 0.484 1 95.06 68 PRO A O 1
ATOM 516 N N . VAL A 1 69 ? 11.961 -14.023 2.34 1 95.5 69 VAL A N 1
ATOM 517 C CA . VAL A 1 69 ? 11.453 -15.062 3.225 1 95.5 69 VAL A CA 1
ATOM 518 C C . VAL A 1 69 ? 10.062 -14.695 3.721 1 95.5 69 VAL A C 1
ATOM 520 O O . VAL A 1 69 ? 9.328 -15.539 4.23 1 95.5 69 VAL A O 1
ATOM 523 N N . GLY A 1 70 ? 9.719 -13.461 3.629 1 97.38 70 GLY A N 1
ATOM 524 C CA . GLY A 1 70 ? 8.398 -12.969 3.982 1 97.38 70 GLY A CA 1
ATOM 525 C C . GLY A 1 70 ? 7.828 -12.008 2.957 1 97.38 70 GLY A C 1
ATOM 526 O O . GLY A 1 70 ? 8.516 -11.086 2.512 1 97.38 70 GLY A O 1
ATOM 527 N N . HIS A 1 71 ? 6.582 -12.234 2.494 1 97.69 71 HIS A N 1
ATOM 528 C CA . HIS A 1 71 ? 5.84 -11.375 1.579 1 97.69 71 HIS A CA 1
ATOM 529 C C . HIS A 1 71 ? 4.617 -10.773 2.262 1 97.69 71 HIS A C 1
ATOM 531 O O . HIS A 1 71 ? 3.678 -11.492 2.613 1 97.69 71 HIS A O 1
ATOM 537 N N . HIS A 1 72 ? 4.641 -9.508 2.488 1 98.56 72 HIS A N 1
ATOM 538 C CA . HIS A 1 72 ? 3.557 -8.766 3.123 1 98.56 72 HIS A CA 1
ATOM 539 C C . HIS A 1 72 ? 2.883 -7.82 2.133 1 98.56 72 HIS A C 1
ATOM 541 O O . HIS A 1 72 ? 3.529 -7.312 1.216 1 98.56 72 HIS A O 1
ATOM 547 N N . VAL A 1 73 ? 1.611 -7.648 2.297 1 98.75 73 VAL A N 1
ATOM 548 C CA . VAL A 1 73 ? 0.865 -6.723 1.452 1 98.75 73 VAL A CA 1
ATOM 549 C C . VAL A 1 73 ? 0.197 -5.656 2.32 1 98.75 73 VAL A C 1
ATOM 551 O O . VAL A 1 73 ? -0.354 -5.965 3.379 1 98.75 73 VAL A O 1
ATOM 554 N N . THR A 1 74 ? 0.314 -4.402 1.898 1 98.56 74 THR A N 1
ATOM 555 C CA . THR A 1 74 ? -0.31 -3.256 2.553 1 98.56 74 THR A CA 1
ATOM 556 C C . THR A 1 74 ? -0.98 -2.348 1.528 1 98.56 74 THR A C 1
ATOM 558 O O . THR A 1 74 ? -0.884 -2.584 0.322 1 98.56 74 THR A O 1
ATOM 561 N N . ASN A 1 75 ? -1.687 -1.338 1.992 1 98.75 75 ASN A N 1
ATOM 562 C CA . ASN A 1 75 ? -2.195 -0.213 1.215 1 98.75 75 ASN A CA 1
ATOM 563 C C . ASN A 1 75 ? -3.061 -0.682 0.05 1 98.75 75 ASN A C 1
ATOM 565 O O . ASN A 1 75 ? -2.898 -0.214 -1.078 1 98.75 75 ASN A O 1
ATOM 569 N N . THR A 1 76 ? -3.922 -1.597 0.293 1 98.81 76 THR A N 1
ATOM 570 C CA . THR A 1 76 ? -4.781 -2.084 -0.782 1 98.81 76 THR A CA 1
ATOM 571 C C . THR A 1 76 ? -5.887 -1.079 -1.087 1 98.81 76 THR A C 1
ATOM 573 O O . THR A 1 76 ? -6.625 -0.669 -0.189 1 98.81 76 THR A O 1
ATOM 576 N N . VAL A 1 77 ? -5.98 -0.658 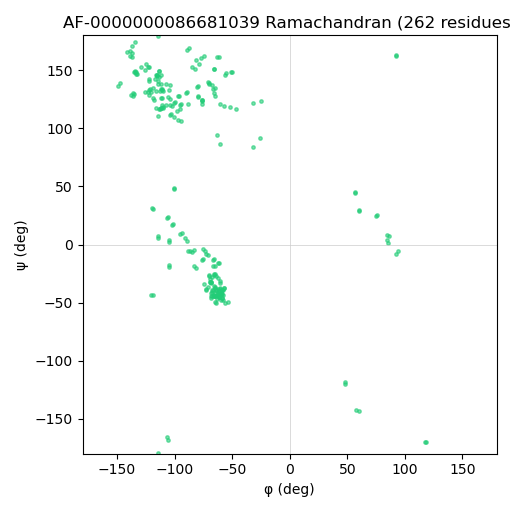-2.352 1 98.62 77 VAL A N 1
ATOM 577 C CA . VAL A 1 77 ? -7 0.235 -2.891 1 98.62 77 VAL A CA 1
ATOM 578 C C . VAL A 1 77 ? -7.676 -0.418 -4.094 1 98.62 77 VAL A C 1
ATOM 580 O O . VAL A 1 77 ? -7.004 -0.941 -4.984 1 98.62 77 VAL A O 1
ATOM 583 N N . LEU A 1 78 ? -9.008 -0.39 -4.074 1 98.56 78 LEU A N 1
ATOM 584 C CA . LEU A 1 78 ? -9.75 -1.047 -5.145 1 98.56 78 LEU A CA 1
ATOM 585 C C . LEU A 1 78 ? -10.516 -0.027 -5.977 1 98.56 78 LEU A C 1
ATOM 587 O O . LEU A 1 78 ? -11.086 0.924 -5.434 1 98.56 78 LEU A O 1
ATOM 591 N N . GLU A 1 79 ? -10.539 -0.232 -7.254 1 97.56 79 GLU A N 1
ATOM 592 C CA . GLU A 1 79 ? -11.328 0.549 -8.203 1 97.56 79 GLU A CA 1
ATOM 593 C C . GLU A 1 79 ? -12.039 -0.356 -9.203 1 97.56 79 GLU A C 1
ATOM 595 O O . GLU A 1 79 ? -11.516 -1.408 -9.578 1 97.56 79 GLU A O 1
ATOM 600 N N . GLU A 1 80 ? -13.148 0.103 -9.609 1 96.69 80 GLU A N 1
ATOM 601 C CA . GLU A 1 80 ? -13.875 -0.64 -10.633 1 96.69 80 GLU A CA 1
ATOM 602 C C . GLU A 1 80 ? -13.117 -0.63 -11.961 1 96.69 80 GLU A C 1
ATOM 604 O O . GLU A 1 80 ? -12.586 0.404 -12.367 1 96.69 80 GLU A O 1
ATOM 609 N N . GLY A 1 81 ? -13.023 -1.763 -12.57 1 95.12 81 GLY A N 1
ATOM 610 C CA . GLY A 1 81 ? -12.492 -1.898 -13.922 1 95.12 81 GLY A CA 1
ATOM 611 C C . GLY A 1 81 ? -13.562 -2.152 -14.961 1 95.12 81 GLY A C 1
ATOM 612 O O . GLY A 1 81 ? -14.75 -1.928 -14.703 1 95.12 81 GLY A O 1
ATOM 613 N N . ASP A 1 82 ? -13.117 -2.51 -16.094 1 93.06 82 ASP A N 1
ATOM 614 C CA . ASP A 1 82 ? -14.039 -2.789 -17.188 1 93.06 82 ASP A CA 1
ATOM 615 C C . ASP A 1 82 ? -14.602 -4.203 -17.078 1 93.06 82 ASP A C 1
ATOM 617 O O . ASP A 1 82 ? -13.945 -5.105 -16.562 1 93.06 82 ASP A O 1
ATOM 621 N N . GLY A 1 83 ? -15.859 -4.426 -17.594 1 93.75 83 GLY A N 1
ATOM 622 C CA . GLY A 1 83 ? -16.438 -5.754 -17.75 1 93.75 83 GLY A CA 1
ATOM 623 C C . GLY A 1 83 ? -16.562 -6.512 -16.453 1 93.75 83 GLY A C 1
ATOM 624 O O . GLY A 1 83 ? -16.359 -7.73 -16.406 1 93.75 83 GLY A O 1
ATOM 625 N N . GLY A 1 84 ? -16.75 -5.781 -15.328 1 94.25 84 GLY A N 1
ATOM 626 C CA . GLY A 1 84 ? -16.953 -6.43 -14.047 1 94.25 84 GLY A CA 1
ATOM 627 C C . GLY A 1 84 ? -15.648 -6.785 -13.344 1 94.25 84 GLY A C 1
ATOM 628 O O . GLY A 1 84 ? -15.664 -7.375 -12.266 1 94.25 84 GLY A O 1
ATOM 629 N N . GLN A 1 85 ? -14.586 -6.434 -13.992 1 97.94 85 GLN A N 1
ATOM 630 C CA . GLN A 1 85 ? -13.289 -6.633 -13.352 1 97.94 85 GLN A CA 1
ATOM 631 C C . GLN A 1 85 ? -13.008 -5.535 -12.328 1 97.94 85 GLN A C 1
ATOM 633 O O . GLN A 1 85 ? -13.688 -4.504 -12.312 1 97.94 85 GLN A O 1
ATOM 638 N N . VAL A 1 86 ? -12.156 -5.887 -11.383 1 98.62 86 VAL A N 1
ATOM 639 C CA . VAL A 1 86 ? -11.734 -4.926 -10.367 1 98.62 86 VAL A CA 1
ATOM 640 C C . VAL A 1 86 ? -10.234 -4.676 -10.492 1 98.62 86 VAL A C 1
ATOM 642 O O . VAL A 1 86 ? -9.453 -5.617 -10.656 1 98.62 86 VAL A O 1
ATOM 645 N N . LYS A 1 87 ? -9.836 -3.426 -10.484 1 98.81 87 LYS A N 1
ATOM 646 C CA . LYS A 1 87 ? -8.43 -3.031 -10.391 1 98.81 87 LYS A CA 1
ATOM 647 C C . LYS A 1 87 ? -8.008 -2.859 -8.93 1 98.81 87 LYS A C 1
ATOM 649 O O . LYS A 1 87 ? -8.727 -2.256 -8.141 1 98.81 87 LYS A O 1
ATOM 654 N N . ALA A 1 88 ? -6.938 -3.467 -8.609 1 98.81 88 ALA A N 1
ATOM 655 C CA . ALA A 1 88 ? -6.387 -3.307 -7.266 1 98.81 88 ALA A CA 1
ATOM 656 C C . ALA A 1 88 ? -4.961 -2.771 -7.316 1 98.81 88 ALA A C 1
ATOM 658 O O . ALA A 1 88 ? -4.141 -3.248 -8.109 1 98.81 88 ALA A O 1
ATOM 659 N N . LEU A 1 89 ? -4.695 -1.736 -6.59 1 98.81 89 LEU A N 1
ATOM 660 C CA . LEU A 1 89 ? -3.361 -1.227 -6.297 1 98.81 89 LEU A CA 1
ATOM 661 C C . LEU A 1 89 ? -2.977 -1.51 -4.852 1 98.81 89 LEU A C 1
ATOM 663 O O . LEU A 1 89 ? -3.713 -1.155 -3.928 1 98.81 89 LEU A O 1
ATOM 667 N N . SER A 1 90 ? -1.931 -2.236 -4.645 1 98.88 90 SER A N 1
ATOM 668 C CA . SER A 1 90 ? -1.437 -2.533 -3.303 1 98.88 90 SER A CA 1
ATOM 669 C C . SER A 1 90 ? 0.086 -2.457 -3.246 1 98.88 90 SER A C 1
ATOM 671 O O . SER A 1 90 ? 0.744 -2.309 -4.277 1 98.88 90 SER A O 1
ATOM 673 N N . LYS A 1 91 ? 0.589 -2.428 -2.068 1 98.81 91 LYS A N 1
ATOM 674 C CA . LYS A 1 91 ? 2.039 -2.389 -1.89 1 98.81 91 LYS A CA 1
ATOM 675 C C . LYS A 1 91 ? 2.547 -3.67 -1.235 1 98.81 91 LYS A C 1
ATOM 677 O O . LYS A 1 91 ? 1.891 -4.223 -0.35 1 98.81 91 LYS A O 1
ATOM 682 N N . GLY A 1 92 ? 3.723 -4.074 -1.667 1 98.62 92 GLY A N 1
ATOM 683 C CA . GLY A 1 92 ? 4.371 -5.246 -1.104 1 98.62 92 GLY A CA 1
ATOM 684 C C . GLY A 1 92 ? 5.625 -4.914 -0.317 1 98.62 92 GLY A C 1
ATOM 685 O O . GLY A 1 92 ? 6.398 -4.035 -0.71 1 98.62 92 GLY A O 1
ATOM 686 N N . ILE A 1 93 ? 5.824 -5.539 0.809 1 98.38 93 ILE A N 1
ATOM 687 C CA . ILE A 1 93 ? 7.09 -5.582 1.534 1 98.38 93 ILE A CA 1
ATOM 688 C C . ILE A 1 93 ? 7.68 -6.988 1.465 1 98.38 93 ILE A C 1
ATOM 690 O O . ILE A 1 93 ? 7.039 -7.957 1.887 1 98.38 93 ILE A O 1
ATOM 694 N N . GLY A 1 94 ? 8.797 -7.105 0.886 1 97.69 94 GLY A N 1
ATOM 695 C CA . GLY A 1 94 ? 9.578 -8.328 0.991 1 97.69 94 GLY A CA 1
ATOM 696 C C . GLY A 1 94 ? 10.625 -8.273 2.088 1 97.69 94 GLY A C 1
ATOM 697 O O . GLY A 1 94 ? 11.461 -7.371 2.109 1 97.69 94 GLY A O 1
ATOM 698 N N . VAL A 1 95 ? 10.562 -9.141 3.027 1 97.81 95 VAL A N 1
ATOM 699 C CA . VAL A 1 95 ? 11.594 -9.297 4.043 1 97.81 95 VAL A CA 1
ATOM 700 C C . VAL A 1 95 ? 12.578 -10.391 3.617 1 97.81 95 VAL A C 1
ATOM 702 O O . VAL A 1 95 ? 12.18 -11.531 3.377 1 97.81 95 VAL A O 1
ATOM 705 N N . ASN A 1 96 ? 13.797 -9.992 3.504 1 95.62 96 ASN A N 1
ATOM 706 C CA . ASN A 1 96 ? 14.82 -10.922 3.037 1 95.62 96 ASN A CA 1
ATOM 707 C C . ASN A 1 96 ? 15.43 -11.711 4.191 1 95.62 96 ASN A C 1
ATOM 709 O O . ASN A 1 96 ? 15.258 -11.352 5.355 1 95.62 96 ASN A O 1
ATOM 713 N N . ALA A 1 97 ? 16.203 -12.727 3.85 1 94.44 97 ALA A N 1
ATOM 714 C CA . ALA A 1 97 ? 16.797 -13.602 4.848 1 94.44 97 ALA A CA 1
ATOM 715 C C . ALA A 1 97 ? 17.812 -12.852 5.707 1 94.44 97 ALA A C 1
ATOM 717 O O . ALA A 1 97 ? 18 -13.164 6.887 1 94.44 97 ALA A O 1
ATOM 718 N N . ASP A 1 98 ? 18.406 -11.82 5.199 1 94.88 98 ASP A N 1
ATOM 719 C CA . ASP A 1 98 ? 19.422 -11.078 5.938 1 94.88 98 ASP A CA 1
ATOM 720 C C . ASP A 1 98 ? 18.797 -9.961 6.766 1 94.88 98 ASP A C 1
ATOM 722 O O . ASP A 1 98 ? 19.516 -9.141 7.344 1 94.88 98 ASP A O 1
ATOM 726 N N . GLY A 1 99 ? 17.547 -9.898 6.727 1 95.75 99 GLY A N 1
ATOM 727 C CA . GLY A 1 99 ? 16.828 -8.945 7.555 1 95.75 99 GLY A CA 1
ATOM 728 C C . GLY A 1 99 ? 16.531 -7.641 6.844 1 95.75 99 GLY A C 1
ATOM 729 O O . GLY A 1 99 ? 15.828 -6.781 7.371 1 95.75 99 GLY A O 1
ATOM 730 N N . THR A 1 100 ? 17.016 -7.402 5.602 1 95.94 100 THR A N 1
ATOM 731 C CA . THR A 1 100 ? 16.688 -6.211 4.828 1 95.94 100 THR A CA 1
ATOM 732 C C . THR A 1 100 ? 15.289 -6.332 4.223 1 95.94 100 THR A C 1
ATOM 734 O O . THR A 1 100 ? 14.719 -7.426 4.176 1 95.94 100 THR A O 1
ATOM 737 N N . ALA A 1 101 ? 14.789 -5.238 3.885 1 96.94 101 ALA A N 1
ATOM 738 C CA . ALA A 1 101 ? 13.461 -5.227 3.27 1 96.94 101 ALA A CA 1
ATOM 739 C C . ALA A 1 101 ? 13.5 -4.555 1.9 1 96.94 101 ALA A C 1
ATOM 741 O O . ALA A 1 101 ? 14.383 -3.738 1.626 1 96.94 101 ALA A O 1
ATOM 742 N N . SER A 1 102 ? 12.609 -4.93 1.06 1 96.44 102 SER A N 1
ATOM 743 C CA . SER A 1 102 ? 12.328 -4.285 -0.22 1 96.44 102 SER A CA 1
ATOM 744 C C . SER A 1 102 ? 10.859 -3.898 -0.336 1 96.44 102 SER A C 1
ATOM 746 O O . SER A 1 102 ? 10.016 -4.41 0.404 1 96.44 102 SER A O 1
ATOM 748 N N . SER A 1 103 ? 10.617 -2.924 -1.155 1 97.88 103 SER A N 1
ATOM 749 C CA . SER A 1 103 ? 9.25 -2.469 -1.401 1 97.88 103 SER A CA 1
ATOM 750 C C . SER A 1 103 ? 8.898 -2.561 -2.881 1 97.88 103 SER A C 1
ATOM 752 O O . SER A 1 103 ? 9.719 -2.252 -3.744 1 97.88 103 SER A O 1
ATOM 754 N N . VAL A 1 104 ? 7.676 -2.965 -3.182 1 98.12 104 VAL A N 1
ATOM 755 C CA . VAL A 1 104 ? 7.152 -3.002 -4.543 1 98.12 104 VAL A CA 1
ATOM 756 C C . VAL A 1 104 ? 5.723 -2.465 -4.562 1 98.12 104 VAL A C 1
ATOM 758 O O . VAL A 1 104 ? 5.113 -2.262 -3.508 1 98.12 104 VAL A O 1
ATOM 761 N N . VAL A 1 105 ? 5.227 -2.15 -5.738 1 98.62 105 VAL A N 1
ATOM 762 C CA . VAL A 1 105 ? 3.811 -1.914 -6 1 98.62 105 VAL A CA 1
ATOM 763 C C . VAL A 1 105 ? 3.244 -3.055 -6.844 1 98.62 105 VAL A C 1
ATOM 765 O O . VAL A 1 105 ? 3.877 -3.496 -7.805 1 98.62 105 VAL A O 1
ATOM 768 N N . TYR A 1 106 ? 2.096 -3.58 -6.422 1 98.75 106 TYR A N 1
ATOM 769 C CA . TYR A 1 106 ? 1.318 -4.516 -7.227 1 98.75 106 TYR A CA 1
ATOM 770 C C . TYR A 1 106 ? 0.163 -3.805 -7.922 1 98.75 106 TYR A C 1
ATOM 772 O O . TYR A 1 106 ? -0.662 -3.162 -7.27 1 98.75 106 TYR A O 1
ATOM 780 N N . GLU A 1 107 ? 0.162 -3.906 -9.172 1 98.81 107 GLU A N 1
ATOM 781 C CA . GLU A 1 107 ? -1.02 -3.572 -9.961 1 98.81 107 GLU A CA 1
ATOM 782 C C . GLU A 1 107 ? -1.734 -4.832 -10.445 1 98.81 107 GLU A C 1
ATOM 784 O O . GLU A 1 107 ? -1.246 -5.527 -11.336 1 98.81 107 GLU A O 1
ATOM 789 N N . ASP A 1 108 ? -2.895 -5.055 -9.906 1 98.81 108 ASP A N 1
ATOM 790 C CA . ASP A 1 108 ? -3.611 -6.293 -10.195 1 98.81 108 ASP A CA 1
ATOM 791 C C . ASP A 1 108 ? -4.918 -6.016 -10.938 1 98.81 108 ASP A C 1
ATOM 793 O O . ASP A 1 108 ? -5.559 -4.988 -10.711 1 98.81 108 ASP A O 1
ATOM 797 N N . LEU A 1 109 ? -5.285 -6.863 -11.781 1 98.88 109 LEU A N 1
ATOM 798 C CA . LEU A 1 109 ? -6.637 -7.016 -12.305 1 98.88 109 LEU A CA 1
ATOM 799 C C . LEU A 1 109 ? -7.27 -8.312 -11.812 1 98.88 109 LEU A C 1
ATOM 801 O O . LEU A 1 109 ? -6.676 -9.383 -11.93 1 98.88 109 LEU A O 1
ATOM 805 N N . LEU A 1 110 ? -8.398 -8.172 -11.234 1 98.81 110 LEU A N 1
ATOM 806 C CA . LEU A 1 110 ? -9.094 -9.344 -10.711 1 98.81 110 LEU A CA 1
ATOM 807 C C . LEU A 1 110 ? -10.406 -9.578 -11.461 1 98.81 110 LEU A C 1
ATOM 809 O O . LEU A 1 110 ? -11.078 -8.625 -11.852 1 98.81 110 LEU A O 1
ATOM 813 N N . ALA A 1 111 ? -10.719 -10.781 -11.617 1 98.44 111 ALA A N 1
ATOM 814 C CA . ALA A 1 111 ? -11.992 -11.203 -12.195 1 98.44 111 ALA A CA 1
ATOM 815 C C . ALA A 1 111 ? -12.648 -12.297 -11.352 1 98.44 111 ALA A C 1
ATOM 817 O O . ALA A 1 111 ? -11.961 -13.109 -10.742 1 98.44 111 ALA A O 1
ATOM 818 N N . ARG A 1 112 ? -13.922 -12.266 -11.344 1 97.62 112 ARG A N 1
ATOM 819 C CA . ARG A 1 112 ? -14.664 -13.305 -10.641 1 97.62 112 ARG A CA 1
ATOM 820 C C . ARG A 1 112 ? -14.75 -14.578 -11.469 1 97.62 112 ARG A C 1
ATOM 822 O O . ARG A 1 112 ? -15.078 -14.539 -12.648 1 97.62 112 ARG A O 1
ATOM 829 N N . ARG A 1 113 ? -14.367 -15.656 -10.852 1 96.94 113 ARG A N 1
ATOM 830 C CA . ARG A 1 113 ? -14.5 -17 -11.406 1 96.94 113 ARG A CA 1
ATOM 831 C C . ARG A 1 113 ? -15.484 -17.828 -10.586 1 96.94 113 ARG A C 1
ATOM 833 O O . ARG A 1 113 ? -16.078 -17.344 -9.625 1 96.94 113 ARG A O 1
ATOM 840 N N . ASP A 1 114 ? -15.672 -19.047 -10.977 1 95.88 114 ASP A N 1
ATOM 841 C CA . ASP A 1 114 ? -16.625 -19.922 -10.289 1 95.88 114 ASP A CA 1
ATOM 842 C C . ASP A 1 114 ? -16.266 -20.094 -8.82 1 95.88 114 ASP A C 1
ATOM 844 O O . ASP A 1 114 ? -17.141 -20.078 -7.953 1 95.88 114 ASP A O 1
ATOM 848 N N . ALA A 1 115 ? -15.008 -20.203 -8.555 1 96.5 115 ALA A N 1
ATOM 849 C CA . ALA A 1 115 ? -14.555 -20.469 -7.188 1 96.5 115 ALA A CA 1
ATOM 850 C C . ALA A 1 115 ? -14.242 -19.172 -6.453 1 96.5 115 ALA A C 1
ATOM 852 O O . ALA A 1 115 ? -13.672 -19.188 -5.359 1 96.5 115 ALA A O 1
ATOM 853 N N . GLY A 1 116 ? -14.617 -18.031 -7.082 1 97.56 116 GLY A N 1
ATOM 854 C CA . GLY A 1 116 ? -14.375 -16.75 -6.445 1 97.56 116 GLY A CA 1
ATOM 855 C C . GLY A 1 116 ? -13.43 -15.859 -7.23 1 97.56 116 GLY A C 1
ATOM 856 O O . GLY A 1 116 ? -13.117 -16.141 -8.391 1 97.56 116 GLY A O 1
ATOM 857 N N . TRP A 1 117 ? -13.008 -14.75 -6.598 1 98.56 117 TRP A N 1
ATOM 858 C CA . TRP A 1 117 ? -12.141 -13.773 -7.246 1 98.56 117 TRP A CA 1
ATOM 859 C C . TRP A 1 117 ? -10.734 -14.336 -7.449 1 98.56 117 TRP A C 1
ATOM 861 O O . TRP A 1 117 ? -10.195 -15.008 -6.57 1 98.56 117 TRP A O 1
ATOM 871 N N . ARG A 1 118 ? -10.133 -14.062 -8.609 1 98.75 118 ARG A N 1
ATOM 872 C CA . ARG A 1 118 ? -8.758 -14.414 -8.93 1 98.75 118 ARG A CA 1
ATOM 873 C C . ARG A 1 118 ? -8.031 -13.242 -9.586 1 98.75 118 ARG A C 1
ATOM 875 O O . ARG A 1 118 ? -8.648 -12.438 -10.297 1 98.75 118 ARG A O 1
ATOM 882 N N . ILE A 1 119 ? -6.75 -13.148 -9.367 1 98.81 119 ILE A N 1
ATOM 883 C CA . ILE A 1 119 ? -5.918 -12.211 -10.117 1 98.81 119 ILE A CA 1
ATOM 884 C C . ILE A 1 119 ? -5.664 -12.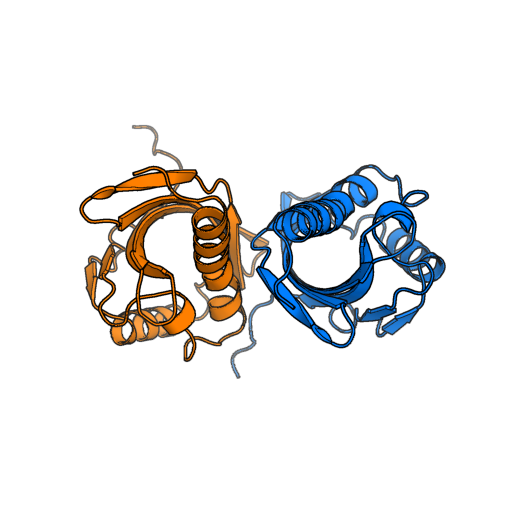758 -11.523 1 98.81 119 ILE A C 1
ATOM 886 O O . ILE A 1 119 ? -5.152 -13.875 -11.68 1 98.81 119 ILE A O 1
ATOM 890 N N . VAL A 1 120 ? -6.02 -11.969 -12.523 1 98.44 120 VAL A N 1
ATOM 891 C CA . VAL A 1 120 ? -5.836 -12.43 -13.898 1 98.44 120 VAL A CA 1
ATOM 892 C C . VAL A 1 120 ? -4.633 -11.727 -14.523 1 98.44 120 VAL A C 1
ATOM 894 O O . VAL A 1 120 ? -4.113 -12.164 -15.547 1 98.44 120 VAL A O 1
ATOM 897 N N . ARG A 1 121 ? -4.23 -10.68 -13.953 1 98.69 121 ARG A N 1
ATOM 898 C CA . ARG A 1 121 ? -3.02 -9.961 -14.344 1 98.69 121 ARG A CA 1
ATOM 899 C C . ARG A 1 121 ? -2.373 -9.281 -13.148 1 98.69 121 ARG A C 1
ATOM 901 O O . ARG A 1 121 ? -3.064 -8.688 -12.312 1 98.69 121 ARG A O 1
ATOM 908 N N . ARG A 1 122 ? -1.065 -9.375 -13.039 1 98.75 122 ARG A N 1
ATOM 909 C CA . ARG A 1 122 ? -0.307 -8.625 -12.047 1 98.75 122 ARG A CA 1
ATOM 910 C C . ARG A 1 122 ? 0.952 -8.023 -12.656 1 98.75 122 ARG A C 1
ATOM 912 O O . ARG A 1 122 ? 1.726 -8.727 -13.312 1 98.75 122 ARG A O 1
ATOM 919 N N . ARG A 1 123 ? 1.114 -6.754 -12.469 1 98.69 123 ARG A N 1
ATOM 920 C CA . ARG A 1 123 ? 2.387 -6.074 -12.688 1 98.69 123 ARG A CA 1
ATOM 921 C C . ARG A 1 123 ? 3.076 -5.762 -11.367 1 98.69 123 ARG A C 1
ATOM 923 O O . ARG A 1 123 ? 2.451 -5.234 -10.445 1 98.69 123 ARG A O 1
ATOM 930 N N . VAL A 1 124 ? 4.293 -6.199 -11.227 1 97.81 124 VAL A N 1
ATOM 931 C CA . VAL A 1 124 ? 5.09 -5.898 -10.039 1 97.81 124 VAL A CA 1
ATOM 932 C C . VAL A 1 124 ? 6.098 -4.797 -10.359 1 97.81 124 VAL A C 1
ATOM 934 O O . VAL A 1 124 ? 6.941 -4.953 -11.25 1 97.81 124 VAL A O 1
ATOM 937 N N . GLN A 1 125 ? 6.004 -3.67 -9.656 1 97.38 125 GLN A N 1
ATOM 938 C CA . GLN A 1 125 ? 6.914 -2.549 -9.844 1 97.38 125 GLN A CA 1
ATOM 939 C C . GLN A 1 125 ? 7.836 -2.381 -8.633 1 97.38 125 GLN A C 1
ATOM 941 O O . GLN A 1 125 ? 7.367 -2.141 -7.52 1 97.38 125 GLN A O 1
ATOM 946 N N . ALA A 1 126 ? 9.141 -2.523 -8.883 1 96.06 126 ALA A N 1
ATOM 947 C CA . ALA A 1 126 ? 10.109 -2.334 -7.801 1 96.06 126 ALA A CA 1
ATOM 948 C C . ALA A 1 126 ? 10.195 -0.865 -7.398 1 96.06 126 ALA A C 1
ATOM 950 O O . ALA A 1 126 ? 10.172 0.022 -8.25 1 96.06 126 ALA A O 1
ATOM 951 N N . ARG A 1 127 ? 10.258 -0.654 -6.082 1 93.69 127 ARG A N 1
ATOM 952 C CA . ARG A 1 127 ? 10.555 0.69 -5.598 1 93.69 127 ARG A CA 1
ATOM 953 C C . ARG A 1 127 ? 12.031 0.832 -5.238 1 93.69 127 ARG A C 1
ATOM 955 O O . ARG A 1 127 ? 12.531 0.125 -4.359 1 93.69 127 ARG A O 1
ATOM 962 N N . ARG A 1 128 ? 12.703 1.675 -5.992 1 86.38 128 ARG A N 1
ATOM 963 C CA . ARG A 1 128 ? 14.141 1.903 -5.859 1 86.38 128 ARG A CA 1
ATOM 964 C C . ARG A 1 128 ? 14.469 3.391 -5.953 1 86.38 128 ARG A C 1
ATOM 966 O O . ARG A 1 128 ? 13.594 4.207 -6.25 1 86.38 128 ARG A O 1
ATOM 973 N N . LYS A 1 129 ? 15.734 3.684 -5.43 1 73.88 129 LYS A N 1
ATOM 974 C CA . LYS A 1 129 ? 16.156 5.074 -5.562 1 73.88 129 LYS A CA 1
ATOM 975 C C . LYS A 1 129 ? 16.031 5.551 -7.008 1 73.88 129 LYS A C 1
ATOM 977 O O . LYS A 1 129 ? 16.375 4.812 -7.941 1 73.88 129 LYS A O 1
ATOM 982 N N . GLN A 1 130 ? 15.141 6.637 -7.242 1 59.84 130 GLN A N 1
ATOM 983 C CA . GLN A 1 130 ? 15.133 7.223 -8.578 1 59.84 130 GLN A CA 1
ATOM 984 C C . GLN A 1 130 ? 16.484 7.852 -8.906 1 59.84 130 GLN A C 1
ATOM 986 O O . GLN A 1 130 ? 17.109 8.492 -8.055 1 59.84 130 GLN A O 1
ATOM 991 N N . GLY A 1 131 ? 17.312 7.156 -9.523 1 45.03 131 GLY A N 1
ATOM 992 C CA . GLY A 1 131 ? 18.5 7.895 -9.938 1 45.03 131 GLY A CA 1
ATOM 993 C C . GLY A 1 131 ? 18.203 9.352 -10.258 1 45.03 131 GLY A C 1
ATOM 994 O O . GLY A 1 131 ? 17.078 9.703 -10.609 1 45.03 131 GLY A O 1
ATOM 995 N N . ALA A 1 132 ? 18.953 10.367 -9.469 1 34.72 132 ALA A N 1
ATOM 996 C CA . ALA A 1 132 ? 18.938 11.742 -9.953 1 34.72 132 ALA A CA 1
ATOM 997 C C . ALA A 1 132 ? 18.703 11.789 -11.461 1 34.72 132 ALA A C 1
ATOM 999 O O . ALA A 1 132 ? 19.406 11.117 -12.227 1 34.72 132 ALA A O 1
ATOM 1000 N N . VAL A 1 133 ? 17.406 11.906 -11.922 1 24.48 133 VAL A N 1
ATOM 1001 C CA . VAL A 1 133 ? 17.469 12.531 -13.242 1 24.48 133 VAL A CA 1
ATOM 1002 C C . VAL A 1 133 ? 18.062 13.93 -13.133 1 24.48 133 VAL A C 1
ATOM 1004 O O . VAL A 1 133 ? 17.688 14.703 -12.258 1 24.48 133 VAL A O 1
ATOM 1007 N N . MET B 1 1 ? -22.266 9 16.547 1 66.06 1 MET B N 1
ATOM 1008 C CA . MET B 1 1 ? -22.781 8.203 15.438 1 66.06 1 MET B CA 1
ATOM 1009 C C . MET B 1 1 ? -21.719 7.219 14.945 1 66.06 1 MET B C 1
ATOM 1011 O O . MET B 1 1 ? -20.531 7.496 15.016 1 66.06 1 MET B O 1
ATOM 1015 N N . THR B 1 2 ? -22.094 5.977 14.797 1 89.44 2 THR B N 1
ATOM 1016 C CA . THR B 1 2 ? -21.219 4.875 14.406 1 89.44 2 THR B CA 1
ATOM 1017 C C . THR B 1 2 ? -20.719 5.062 12.977 1 89.44 2 THR B C 1
ATOM 1019 O O . THR B 1 2 ? -21.469 5.523 12.109 1 89.44 2 THR B O 1
ATOM 1022 N N . ILE B 1 3 ? -19.484 4.949 12.75 1 96.06 3 ILE B N 1
ATOM 1023 C CA . ILE B 1 3 ? -18.906 5.02 11.414 1 96.06 3 ILE B CA 1
ATOM 1024 C C . ILE B 1 3 ? -19.484 3.902 10.547 1 96.06 3 ILE B C 1
ATOM 1026 O O . ILE B 1 3 ? -19.391 2.723 10.898 1 96.06 3 ILE B O 1
ATOM 1030 N N . SER B 1 4 ? -20.125 4.258 9.445 1 95.88 4 SER B N 1
ATOM 1031 C CA . SER B 1 4 ? -20.703 3.232 8.578 1 95.88 4 SER B CA 1
ATOM 1032 C C . SER B 1 4 ? -19.609 2.328 8 1 95.88 4 SER B C 1
ATOM 1034 O O . SER B 1 4 ? -18.438 2.689 7.992 1 95.88 4 SER B O 1
ATOM 1036 N N . ILE B 1 5 ? -20.031 1.152 7.523 1 96.06 5 ILE B N 1
ATOM 1037 C CA . ILE B 1 5 ? -19.094 0.23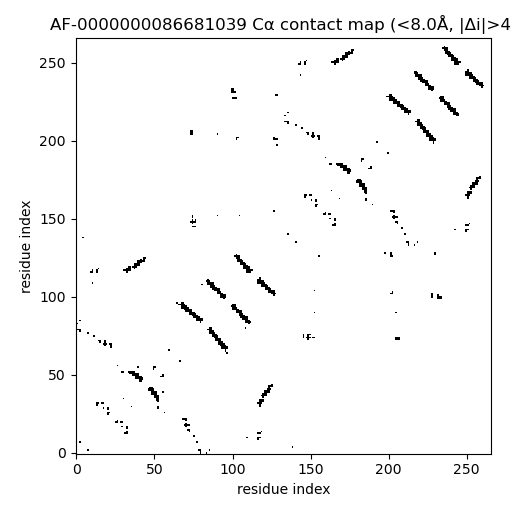 6.891 1 96.06 5 ILE B CA 1
ATOM 1038 C C . ILE B 1 5 ? -18.484 0.878 5.645 1 96.06 5 ILE B C 1
ATOM 1040 O O . ILE B 1 5 ? -17.281 0.761 5.395 1 96.06 5 ILE B O 1
ATOM 1044 N N . GLU B 1 6 ? -19.281 1.564 4.855 1 94.69 6 GLU B N 1
ATOM 1045 C CA . GLU B 1 6 ? -18.828 2.258 3.658 1 94.69 6 GLU B CA 1
ATOM 1046 C C . GLU B 1 6 ? -17.781 3.32 4.008 1 94.69 6 GLU B C 1
ATOM 1048 O O . GLU B 1 6 ? -16.766 3.459 3.311 1 94.69 6 GLU B O 1
ATOM 1053 N N . ASP B 1 7 ? -18.062 4.059 5.082 1 96.31 7 ASP B N 1
ATOM 1054 C CA . ASP B 1 7 ? -17.141 5.102 5.512 1 96.31 7 ASP B CA 1
ATOM 1055 C C . ASP B 1 7 ? -15.836 4.5 6.02 1 96.31 7 ASP B C 1
ATOM 1057 O O . ASP B 1 7 ? -14.758 5.043 5.766 1 96.31 7 ASP B O 1
ATOM 1061 N N . ARG B 1 8 ? -15.898 3.395 6.738 1 97.69 8 ARG B N 1
ATOM 1062 C CA . ARG B 1 8 ? -14.695 2.725 7.219 1 97.69 8 ARG B CA 1
ATOM 1063 C C . ARG B 1 8 ? -13.805 2.297 6.059 1 97.69 8 ARG B C 1
ATOM 1065 O O . ARG B 1 8 ? -12.586 2.506 6.094 1 97.69 8 ARG B O 1
ATOM 1072 N N . LEU B 1 9 ? -14.438 1.756 5.023 1 96.56 9 LEU B N 1
ATOM 1073 C CA . LEU B 1 9 ? -13.68 1.309 3.861 1 96.56 9 LEU B CA 1
ATOM 1074 C C . LEU B 1 9 ? -13.086 2.496 3.109 1 96.56 9 LEU B C 1
ATOM 1076 O O . LEU B 1 9 ? -11.914 2.467 2.717 1 96.56 9 LEU B O 1
ATOM 1080 N N . ALA B 1 10 ? -13.844 3.504 2.908 1 96.88 10 ALA B N 1
ATOM 1081 C CA . ALA B 1 10 ? -13.383 4.688 2.188 1 96.88 10 ALA B CA 1
ATOM 1082 C C . ALA B 1 10 ? -12.211 5.352 2.906 1 96.88 10 ALA B C 1
ATOM 1084 O O . ALA B 1 10 ? -11.211 5.711 2.279 1 96.88 10 ALA B O 1
ATOM 1085 N N . ILE B 1 11 ? -12.32 5.512 4.234 1 98.38 11 ILE B N 1
ATOM 1086 C CA . ILE B 1 11 ? -11.297 6.176 5.035 1 98.38 11 ILE B CA 1
ATOM 1087 C C . ILE B 1 11 ? -10.008 5.359 5.004 1 98.38 11 ILE B C 1
ATOM 1089 O O . ILE B 1 11 ? -8.922 5.906 4.812 1 98.38 11 ILE B O 1
ATOM 1093 N N . THR B 1 12 ? -10.156 4.062 5.16 1 98.44 12 THR B N 1
ATOM 1094 C CA . THR B 1 12 ? -8.984 3.191 5.129 1 98.44 12 THR B CA 1
ATOM 1095 C C . THR B 1 12 ? -8.266 3.295 3.787 1 98.44 12 THR B C 1
ATOM 1097 O O . THR B 1 12 ? -7.039 3.348 3.736 1 98.44 12 THR B O 1
ATOM 1100 N N . GLU B 1 13 ? -8.984 3.42 2.721 1 98.12 13 GLU B N 1
ATOM 1101 C CA . GLU B 1 13 ? -8.375 3.514 1.4 1 98.12 13 GLU B CA 1
ATOM 1102 C C . GLU B 1 13 ? -7.746 4.887 1.179 1 98.12 13 GLU B C 1
ATOM 1104 O O . GLU B 1 13 ? -6.723 5.008 0.503 1 98.12 13 GLU B O 1
ATOM 1109 N N . VAL B 1 14 ? -8.305 5.969 1.728 1 98.5 14 VAL B N 1
ATOM 1110 C CA . VAL B 1 14 ? -7.691 7.289 1.665 1 98.5 14 VAL B CA 1
ATOM 1111 C C . VAL B 1 14 ? -6.312 7.25 2.318 1 98.5 14 VAL B C 1
ATOM 1113 O O . VAL B 1 14 ? -5.332 7.723 1.739 1 98.5 14 VAL B O 1
ATOM 1116 N N . ILE B 1 15 ? -6.23 6.633 3.475 1 98.75 15 ILE B N 1
ATOM 1117 C CA . ILE B 1 15 ? -4.98 6.562 4.223 1 98.75 15 ILE B CA 1
ATOM 1118 C C . ILE B 1 15 ? -3.971 5.707 3.463 1 98.75 15 ILE B C 1
ATOM 1120 O O . ILE B 1 15 ? -2.799 6.074 3.352 1 98.75 15 ILE B O 1
ATOM 1124 N N . ALA B 1 16 ? -4.461 4.668 2.889 1 98.69 16 ALA B N 1
ATOM 1125 C CA . ALA B 1 16 ? -3.605 3.76 2.129 1 98.69 16 ALA B CA 1
ATOM 1126 C C . ALA B 1 16 ? -3.094 4.43 0.855 1 98.69 16 ALA B C 1
ATOM 1128 O O . ALA B 1 16 ? -1.985 4.137 0.397 1 98.69 16 ALA B O 1
ATOM 1129 N N . ARG B 1 17 ? -3.855 5.32 0.245 1 98.44 17 ARG B N 1
ATOM 1130 C CA . ARG B 1 17 ? -3.529 5.945 -1.034 1 98.44 17 ARG B CA 1
ATOM 1131 C C . ARG B 1 17 ? -2.299 6.836 -0.913 1 98.44 17 ARG B C 1
ATOM 1133 O O . ARG B 1 17 ? -1.572 7.035 -1.889 1 98.44 17 ARG B O 1
ATOM 1140 N N . HIS B 1 18 ? -2.016 7.348 0.327 1 97.44 18 HIS B N 1
ATOM 1141 C CA . HIS B 1 18 ? -0.911 8.281 0.521 1 97.44 18 HIS B CA 1
ATOM 1142 C C . HIS B 1 18 ? 0.404 7.688 0.023 1 97.44 18 HIS B C 1
ATOM 1144 O O . HIS B 1 18 ? 1.11 8.312 -0.771 1 97.44 18 HIS B O 1
ATOM 1150 N N . GLY B 1 19 ? 0.704 6.473 0.453 1 96.62 19 GLY B N 1
ATOM 1151 C CA . GLY B 1 19 ? 1.955 5.836 0.074 1 96.62 19 GLY B CA 1
ATOM 1152 C C . GLY B 1 19 ? 2.1 5.652 -1.425 1 96.62 19 GLY B C 1
ATOM 1153 O O . GLY B 1 19 ? 3.201 5.766 -1.966 1 96.62 19 GLY B O 1
ATOM 1154 N N . HIS B 1 20 ? 1.018 5.324 -2.096 1 97.56 20 HIS B N 1
ATOM 1155 C CA . HIS B 1 20 ? 1.06 5.16 -3.545 1 97.56 20 HIS B CA 1
ATOM 1156 C C . HIS B 1 20 ? 1.412 6.473 -4.238 1 97.56 20 HIS B C 1
ATOM 1158 O O . HIS B 1 20 ? 2.238 6.492 -5.152 1 97.56 20 HIS B O 1
ATOM 1164 N N . LEU B 1 21 ? 0.766 7.559 -3.836 1 95.12 21 LEU B N 1
ATOM 1165 C CA . LEU B 1 21 ? 0.989 8.852 -4.477 1 95.12 21 L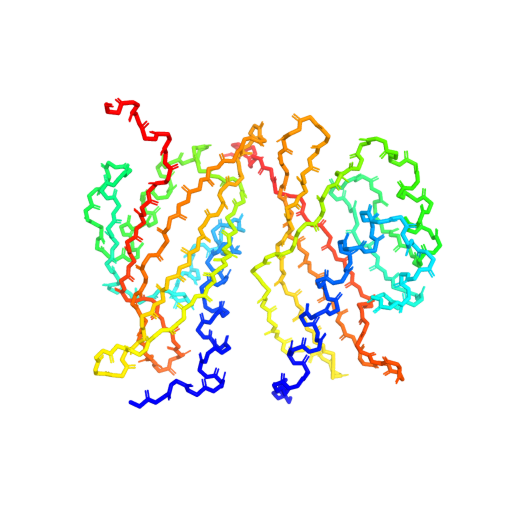EU B CA 1
ATOM 1166 C C . LEU B 1 21 ? 2.416 9.336 -4.238 1 95.12 21 LEU B C 1
ATOM 1168 O O . LEU B 1 21 ? 3.09 9.773 -5.172 1 95.12 21 LEU B O 1
ATOM 1172 N N . VAL B 1 22 ? 2.924 9.227 -3 1 92.94 22 VAL B N 1
ATOM 1173 C CA . VAL B 1 22 ? 4.262 9.68 -2.629 1 92.94 22 VAL B CA 1
ATOM 1174 C C . VAL B 1 22 ? 5.312 8.852 -3.367 1 92.94 22 VAL B C 1
ATOM 1176 O O . VAL B 1 22 ? 6.199 9.406 -4.02 1 92.94 22 VAL B O 1
ATOM 1179 N N . ASP B 1 23 ? 5.164 7.602 -3.301 1 93.56 23 ASP B N 1
ATOM 1180 C CA . ASP B 1 23 ? 6.172 6.719 -3.885 1 93.56 23 ASP B CA 1
ATOM 1181 C C . ASP B 1 23 ? 6.172 6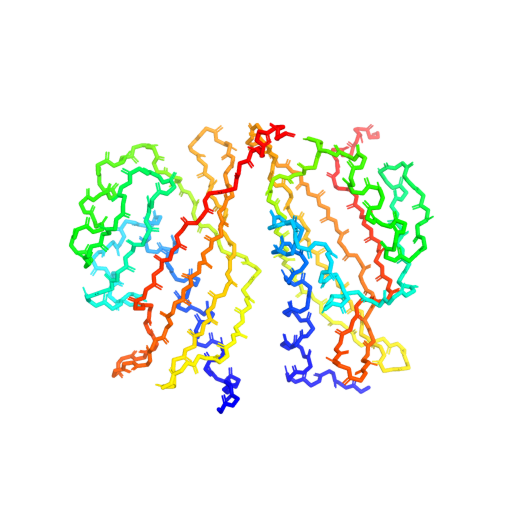.82 -5.41 1 93.56 23 ASP B C 1
ATOM 1183 O O . ASP B 1 23 ? 7.211 6.656 -6.047 1 93.56 23 ASP B O 1
ATOM 1187 N N . GLY B 1 24 ? 5.023 7.047 -6.016 1 92.69 24 GLY B N 1
ATOM 1188 C CA . GLY B 1 24 ? 4.898 7.148 -7.461 1 92.69 24 GLY B CA 1
ATOM 1189 C C . GLY B 1 24 ? 5.234 8.531 -7.992 1 92.69 24 GLY B C 1
ATOM 1190 O O . GLY B 1 24 ? 5.227 8.75 -9.203 1 92.69 24 GLY B O 1
ATOM 1191 N N . GLY B 1 25 ? 5.5 9.492 -7.133 1 89.56 25 GLY B N 1
ATOM 1192 C CA . GLY B 1 25 ? 5.812 10.852 -7.543 1 89.56 25 GLY B CA 1
ATOM 1193 C C . GLY B 1 25 ? 4.594 11.625 -8.008 1 89.56 25 GLY B C 1
ATOM 1194 O O . GLY B 1 25 ? 4.703 12.516 -8.852 1 89.56 25 GLY B O 1
ATOM 1195 N N . HIS B 1 26 ? 3.455 11.25 -7.559 1 92.94 26 HIS B N 1
ATOM 1196 C CA . HIS B 1 26 ? 2.209 11.891 -7.969 1 92.94 26 HIS B CA 1
ATOM 1197 C C . HIS B 1 26 ? 1.728 12.883 -6.918 1 92.94 26 HIS B C 1
ATOM 1199 O O . HIS B 1 26 ? 0.559 12.859 -6.527 1 92.94 26 HIS B O 1
ATOM 1205 N N . LEU B 1 27 ? 2.598 13.758 -6.445 1 90.94 27 LEU B N 1
ATOM 1206 C CA . LEU B 1 27 ? 2.285 14.703 -5.379 1 90.94 27 LEU B CA 1
ATOM 1207 C C . LEU B 1 27 ? 1.213 15.695 -5.82 1 90.94 27 LEU B C 1
ATOM 1209 O O . LEU B 1 27 ? 0.48 16.234 -4.988 1 90.94 27 LEU B O 1
ATOM 1213 N N . HIS B 1 28 ? 1.092 15.953 -7.16 1 90.38 28 HIS B N 1
ATOM 1214 C CA . HIS B 1 28 ? 0.06 16.828 -7.695 1 90.38 28 HIS B CA 1
ATOM 1215 C C . HIS B 1 28 ? -1.335 16.281 -7.406 1 90.38 28 HIS B C 1
ATOM 1217 O O . HIS B 1 28 ? -2.324 17.016 -7.496 1 90.38 28 HIS B O 1
ATOM 1223 N N . ARG B 1 29 ? -1.449 14.992 -7.035 1 94.81 29 ARG B N 1
ATOM 1224 C CA . ARG B 1 29 ? -2.729 14.367 -6.723 1 94.81 29 ARG B CA 1
ATOM 1225 C C . ARG B 1 29 ? -2.928 14.25 -5.219 1 94.81 29 ARG B C 1
ATOM 1227 O O . ARG B 1 29 ? -3.797 13.508 -4.758 1 94.81 29 ARG B O 1
ATOM 1234 N N . SER B 1 30 ? -2.188 14.969 -4.387 1 94.31 30 SER B N 1
ATOM 1235 C CA . SER B 1 30 ? -2.24 14.859 -2.934 1 94.31 30 SER B CA 1
ATOM 1236 C C . SER B 1 30 ? -3.6 15.297 -2.395 1 94.31 30 SER B C 1
ATOM 1238 O O . SER B 1 30 ? -3.98 14.922 -1.284 1 94.31 30 SER B O 1
ATOM 1240 N N . ASP B 1 31 ? -4.332 16.016 -3.186 1 95.25 31 ASP B N 1
ATOM 1241 C CA . ASP B 1 31 ? -5.652 16.469 -2.754 1 95.25 31 ASP B CA 1
ATOM 1242 C C . ASP B 1 31 ? -6.652 15.32 -2.734 1 95.25 31 ASP B C 1
ATOM 1244 O O . ASP B 1 31 ? -7.762 15.461 -2.221 1 95.25 31 ASP B O 1
ATOM 1248 N N . GLU B 1 32 ? -6.293 14.141 -3.252 1 97.06 32 GLU B N 1
ATOM 1249 C CA . GLU B 1 32 ? -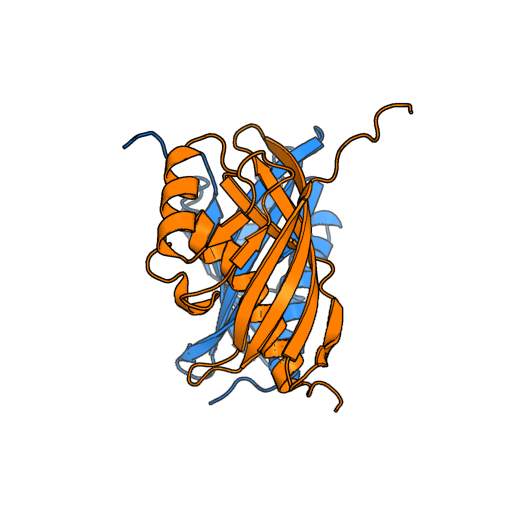7.113 12.938 -3.129 1 97.06 32 GLU B CA 1
ATOM 1250 C C . GLU B 1 32 ? -7.012 12.344 -1.728 1 97.06 32 GLU B C 1
ATOM 1252 O O . GLU B 1 32 ? -7.82 11.492 -1.35 1 97.06 32 GLU B O 1
ATOM 1257 N N . VAL B 1 33 ? -6.02 12.836 -0.971 1 98.38 33 VAL B N 1
ATOM 1258 C CA . VAL B 1 33 ? -5.75 12.25 0.338 1 98.38 33 VAL B CA 1
ATOM 1259 C C . VAL B 1 33 ? -5.934 13.305 1.425 1 98.38 33 VAL B C 1
ATOM 1261 O O . VAL B 1 33 ? -6.535 13.039 2.467 1 98.38 33 VAL B O 1
ATOM 1264 N N . PHE B 1 34 ? -5.426 14.5 1.171 1 98.31 34 PHE B N 1
ATOM 1265 C CA . PHE B 1 34 ? -5.383 15.555 2.18 1 98.31 34 PHE B CA 1
ATOM 1266 C C . PHE B 1 34 ? -6.293 16.719 1.795 1 98.31 34 PHE B C 1
ATOM 1268 O O . PHE B 1 34 ? -6.457 17.016 0.61 1 98.31 34 PHE B O 1
ATOM 1275 N N . ASP B 1 35 ? -6.77 17.312 2.854 1 97.19 35 ASP B N 1
ATOM 1276 C CA . ASP B 1 35 ? -7.41 18.625 2.689 1 97.19 35 ASP B CA 1
ATOM 1277 C C . ASP B 1 35 ? -6.398 19.672 2.252 1 97.19 35 ASP B C 1
ATOM 1279 O O . ASP B 1 35 ? -5.223 19.609 2.613 1 97.19 35 ASP B O 1
ATOM 1283 N N . ALA B 1 36 ? -6.859 20.703 1.494 1 93.69 36 ALA B N 1
ATOM 1284 C CA . ALA B 1 36 ? -5.965 21.734 0.992 1 93.69 36 ALA B CA 1
ATOM 1285 C C . ALA B 1 36 ? -5.281 22.484 2.141 1 93.69 36 ALA B C 1
ATOM 1287 O O . ALA B 1 36 ? -4.125 22.891 2.023 1 93.69 36 ALA B O 1
ATOM 1288 N N . ASP B 1 37 ? -5.988 22.594 3.264 1 94.94 37 ASP B N 1
ATOM 1289 C CA . ASP B 1 37 ? -5.465 23.328 4.414 1 94.94 37 ASP B CA 1
ATOM 1290 C C . ASP B 1 37 ? -5.043 22.375 5.527 1 94.94 37 ASP B C 1
ATOM 1292 O O . ASP B 1 37 ? -5.078 22.734 6.707 1 94.94 37 ASP B O 1
ATOM 1296 N N . ALA B 1 38 ? -4.773 21.156 5.129 1 98.19 38 ALA B N 1
ATOM 1297 C CA . ALA B 1 38 ? -4.402 20.172 6.133 1 98.19 38 ALA B CA 1
ATOM 1298 C C . ALA B 1 38 ? -3.213 20.641 6.961 1 98.19 38 ALA B C 1
ATOM 1300 O O . ALA B 1 38 ? -2.336 21.344 6.453 1 98.19 38 ALA B O 1
ATOM 1301 N N . VAL B 1 39 ? -3.186 20.266 8.18 1 98.5 39 VAL B N 1
ATOM 1302 C CA . VAL B 1 39 ? -2.109 20.609 9.102 1 98.5 39 VAL B CA 1
ATOM 1303 C C . VAL B 1 39 ? -1.308 19.359 9.453 1 98.5 39 VAL B C 1
ATOM 1305 O O . VAL B 1 39 ? -1.882 18.312 9.766 1 98.5 39 VAL B O 1
ATOM 1308 N N . PHE B 1 40 ? -0.018 19.5 9.406 1 98.06 40 PHE B N 1
ATOM 1309 C CA . PHE B 1 40 ? 0.892 18.406 9.703 1 98.06 40 PHE B CA 1
ATOM 1310 C C . PHE B 1 40 ? 1.772 18.734 10.898 1 98.06 40 PHE B C 1
ATOM 1312 O O . PHE B 1 40 ? 2.408 19.781 10.945 1 98.06 40 PHE B O 1
ATOM 1319 N N . ASP B 1 41 ? 1.738 17.828 11.852 1 98.31 41 ASP B N 1
ATOM 1320 C CA . ASP B 1 41 ? 2.701 17.891 12.945 1 98.31 41 ASP B CA 1
ATOM 1321 C C . ASP B 1 41 ? 3.885 16.969 12.688 1 98.31 41 ASP B C 1
ATOM 1323 O O . ASP B 1 41 ? 3.762 15.742 12.82 1 98.31 41 ASP B O 1
ATOM 1327 N N . LEU B 1 42 ? 4.988 17.531 12.375 1 96.56 42 LEU B N 1
ATOM 1328 C CA . LEU B 1 42 ? 6.211 16.812 12.039 1 96.56 42 LEU B CA 1
ATOM 1329 C C . LEU B 1 42 ? 7.336 17.156 13 1 96.56 42 LEU B C 1
ATOM 1331 O O . LEU B 1 42 ? 8.508 17.219 12.609 1 96.56 42 LEU B O 1
ATOM 1335 N N . ALA B 1 43 ? 7.016 17.438 14.211 1 95.81 43 ALA B N 1
ATOM 1336 C CA . ALA B 1 43 ? 7.984 17.844 15.227 1 95.81 43 ALA B CA 1
ATOM 1337 C C . ALA B 1 43 ? 9.055 16.781 15.422 1 95.81 43 ALA B C 1
ATOM 1339 O O . ALA B 1 43 ? 10.242 17.094 15.547 1 95.81 43 ALA B O 1
ATOM 1340 N N . ASP B 1 44 ? 8.734 15.562 15.406 1 93.19 44 ASP B N 1
ATOM 1341 C CA . ASP B 1 44 ? 9.672 14.469 15.633 1 93.19 44 ASP B CA 1
ATOM 1342 C C . ASP B 1 44 ? 10.711 14.398 14.508 1 93.19 44 ASP B C 1
ATOM 1344 O O . ASP B 1 44 ? 11.727 13.719 14.648 1 93.19 44 ASP B O 1
ATOM 1348 N N . PHE B 1 45 ? 10.461 15.102 13.453 1 90.88 45 PHE B N 1
ATOM 1349 C CA . PHE B 1 45 ? 11.375 15.062 12.32 1 90.88 45 PHE B CA 1
ATOM 1350 C C . PHE B 1 45 ? 12.039 16.422 12.117 1 90.88 45 PHE B C 1
ATOM 1352 O O . PHE B 1 45 ? 12.617 16.688 11.062 1 90.88 45 PHE B O 1
ATOM 1359 N N . GLY B 1 46 ? 11.781 17.234 13.047 1 91.06 46 GLY B N 1
ATOM 1360 C CA . GLY B 1 46 ? 12.484 18.516 13.078 1 91.06 46 GLY B CA 1
ATOM 1361 C C . GLY B 1 46 ? 11.844 19.578 12.211 1 91.06 46 GLY B C 1
ATOM 1362 O O . GLY B 1 46 ? 12.414 20.641 11.992 1 91.06 46 GLY B O 1
ATOM 1363 N N . ALA B 1 47 ? 10.617 19.344 11.625 1 92.19 47 ALA B N 1
ATOM 1364 C CA . ALA B 1 47 ? 9.992 20.281 10.703 1 92.19 47 ALA B CA 1
ATOM 1365 C C . ALA B 1 47 ? 8.844 21.031 11.375 1 92.19 47 ALA B C 1
ATOM 1367 O O . ALA B 1 47 ? 8.156 21.828 10.734 1 92.19 47 ALA B O 1
ATOM 1368 N N . GLY B 1 48 ? 8.609 20.766 12.688 1 95.38 48 GLY B N 1
ATOM 1369 C CA . GLY B 1 48 ? 7.547 21.453 13.406 1 95.38 48 GLY B CA 1
ATOM 1370 C C . GLY B 1 48 ? 6.172 21.219 12.812 1 95.38 48 GLY B C 1
ATOM 1371 O O . GLY B 1 48 ? 5.836 20.094 12.445 1 95.38 48 GLY B O 1
ATOM 1372 N N . THR B 1 49 ? 5.414 22.312 12.891 1 97.56 49 THR B N 1
ATOM 1373 C CA . THR B 1 49 ? 4.078 22.25 12.305 1 97.56 49 THR B CA 1
ATOM 1374 C C . THR B 1 49 ? 4.078 22.844 10.898 1 97.56 49 THR B C 1
ATOM 1376 O O . THR B 1 49 ? 4.574 23.953 10.68 1 97.56 49 THR B O 1
ATOM 1379 N N . VAL B 1 50 ? 3.553 22.062 9.938 1 96.62 50 VAL B N 1
ATOM 1380 C CA . VAL B 1 50 ? 3.475 22.469 8.531 1 96.62 50 VAL B CA 1
ATOM 1381 C C . VAL B 1 50 ? 2.016 22.688 8.141 1 96.62 50 VAL B C 1
ATOM 1383 O O . VAL B 1 50 ? 1.157 21.844 8.422 1 96.62 50 VAL B O 1
ATOM 1386 N N . HIS B 1 51 ? 1.789 23.812 7.461 1 97.19 51 HIS B N 1
ATOM 1387 C CA . HIS B 1 51 ? 0.417 24.156 7.102 1 97.19 51 HIS B CA 1
ATOM 1388 C C . HIS B 1 51 ? 0.21 24.109 5.594 1 97.19 51 HIS B C 1
ATOM 1390 O O . HIS B 1 51 ? 0.853 24.844 4.844 1 97.19 51 HIS B O 1
ATOM 1396 N N . GLY B 1 52 ? -0.667 23.188 5.168 1 96.44 52 GLY B N 1
ATOM 1397 C CA . GLY B 1 52 ? -1.101 23.156 3.779 1 96.44 52 GLY B CA 1
ATOM 1398 C C . GLY B 1 52 ? -0.259 22.234 2.912 1 96.44 52 GLY B C 1
ATOM 1399 O O . GLY B 1 52 ? 0.863 21.875 3.279 1 96.44 52 GLY B O 1
ATOM 1400 N N . LEU B 1 53 ? -0.806 21.891 1.762 1 94.25 53 LEU B N 1
ATOM 1401 C CA . LEU B 1 53 ? -0.204 20.906 0.86 1 94.25 53 LEU B CA 1
ATOM 1402 C C . LEU B 1 53 ? 1.032 21.484 0.18 1 94.25 53 LEU B C 1
ATOM 1404 O O . LEU B 1 53 ? 2.018 20.781 -0.033 1 94.25 53 LEU B O 1
ATOM 1408 N N . ALA B 1 54 ? 0.949 22.75 -0.16 1 92.06 54 ALA B N 1
ATOM 1409 C CA . ALA B 1 54 ? 2.086 23.375 -0.831 1 92.06 54 ALA B CA 1
ATOM 1410 C C . ALA B 1 54 ? 3.344 23.297 0.032 1 92.06 54 ALA B C 1
ATOM 1412 O O . ALA B 1 54 ? 4.418 22.938 -0.456 1 92.06 54 ALA B O 1
ATOM 1413 N N . ALA B 1 55 ? 3.221 23.609 1.264 1 92.5 55 ALA B N 1
ATOM 1414 C CA . ALA B 1 55 ? 4.344 23.547 2.195 1 92.5 55 ALA B CA 1
ATOM 1415 C C . ALA B 1 55 ? 4.824 22.109 2.389 1 92.5 55 ALA B C 1
ATOM 1417 O O . ALA B 1 55 ? 6.027 21.859 2.49 1 92.5 55 ALA B O 1
ATOM 1418 N N . LEU B 1 56 ? 3.939 21.172 2.424 1 90.81 56 LEU B N 1
ATOM 1419 C CA . LEU B 1 56 ? 4.285 19.766 2.568 1 90.81 56 LEU B CA 1
ATOM 1420 C C . LEU B 1 56 ? 5.117 19.281 1.384 1 90.81 56 LEU B C 1
ATOM 1422 O O . LEU B 1 56 ? 6.113 18.578 1.563 1 90.81 56 LEU B O 1
ATOM 1426 N N . TYR B 1 57 ? 4.754 19.656 0.2 1 87.94 57 TYR B N 1
ATOM 1427 C CA . TYR B 1 57 ? 5.465 19.25 -1.009 1 87.94 57 TYR B CA 1
ATOM 1428 C C . TYR B 1 57 ? 6.879 19.828 -1.026 1 87.94 57 TYR B C 1
ATOM 1430 O O . TYR B 1 57 ? 7.82 19.156 -1.446 1 87.94 57 TYR B O 1
ATOM 1438 N N . ASP B 1 58 ? 6.93 21.031 -0.626 1 89.44 58 ASP B N 1
ATOM 1439 C CA . ASP B 1 58 ? 8.25 21.656 -0.554 1 89.44 58 ASP B CA 1
ATOM 1440 C C . ASP B 1 58 ? 9.172 20.891 0.39 1 89.44 58 ASP B C 1
ATOM 1442 O O . ASP B 1 58 ? 10.336 20.672 0.076 1 89.44 58 ASP B O 1
ATOM 1446 N N . LEU B 1 59 ? 8.648 20.5 1.448 1 86.81 59 LEU B N 1
ATOM 1447 C CA . LEU B 1 59 ? 9.422 19.719 2.406 1 86.81 59 LEU B CA 1
ATOM 1448 C C . LEU B 1 59 ? 9.805 18.359 1.818 1 86.81 59 LEU B C 1
ATOM 1450 O O . LEU B 1 59 ? 10.938 17.922 1.973 1 86.81 59 LEU B O 1
ATOM 1454 N N . ALA B 1 60 ? 8.891 17.719 1.169 1 83.81 60 ALA B N 1
ATOM 1455 C CA . ALA B 1 60 ? 9.141 16.406 0.559 1 83.81 60 ALA B CA 1
ATOM 1456 C C . ALA B 1 60 ? 10.25 16.5 -0.481 1 83.81 60 ALA B C 1
ATOM 1458 O O . ALA B 1 60 ? 11.109 15.609 -0.561 1 83.81 60 ALA B O 1
ATOM 1459 N N . ARG B 1 61 ? 10.234 17.484 -1.23 1 84.12 61 ARG B N 1
ATOM 1460 C CA . ARG B 1 61 ? 11.242 17.688 -2.266 1 84.12 61 ARG B CA 1
ATOM 1461 C C . ARG B 1 61 ? 12.617 17.922 -1.65 1 84.12 61 ARG B C 1
ATOM 1463 O O . ARG B 1 61 ? 13.625 17.438 -2.176 1 84.12 61 ARG B O 1
ATOM 1470 N N . GLN B 1 62 ? 12.617 18.594 -0.542 1 84.81 62 GLN B N 1
ATOM 1471 C CA . GLN B 1 62 ? 13.875 18.875 0.14 1 84.81 62 GLN B CA 1
ATOM 1472 C C . GLN B 1 62 ? 14.492 17.609 0.729 1 84.81 62 GLN B C 1
ATOM 1474 O O . GLN B 1 62 ? 15.711 17.484 0.802 1 84.81 62 GLN B O 1
ATOM 1479 N N . LEU B 1 63 ? 13.719 16.703 1.128 1 82.12 63 LEU B N 1
ATOM 1480 C CA . LEU B 1 63 ? 14.211 15.453 1.71 1 82.12 63 LEU B CA 1
ATOM 1481 C C . LEU B 1 63 ? 14.898 14.602 0.655 1 82.12 63 LEU B C 1
ATOM 1483 O O . LEU B 1 63 ? 15.844 13.867 0.964 1 82.12 63 LEU B O 1
ATOM 1487 N N . GLY B 1 64 ? 14.477 14.727 -0.568 1 76 64 GLY B N 1
ATOM 1488 C CA . GLY B 1 64 ? 15.125 13.992 -1.645 1 76 64 GLY B CA 1
ATOM 1489 C C . GLY B 1 64 ? 15.336 12.523 -1.322 1 76 64 GLY B C 1
ATOM 1490 O O . GLY B 1 64 ? 14.398 11.828 -0.921 1 76 64 GLY B O 1
ATOM 1491 N N . ASP B 1 65 ? 16.656 12.18 -1.319 1 75.25 65 ASP B N 1
ATOM 1492 C CA . ASP B 1 65 ? 17.062 10.781 -1.175 1 75.25 65 ASP B CA 1
ATOM 1493 C C . ASP B 1 65 ? 16.906 10.312 0.27 1 75.25 65 ASP B C 1
ATOM 1495 O O . ASP B 1 65 ? 17 9.117 0.555 1 75.25 65 ASP B O 1
ATOM 1499 N N . ASN B 1 66 ? 16.547 11.109 1.13 1 82.12 66 ASN B N 1
ATOM 1500 C CA . ASN B 1 66 ? 16.344 10.727 2.521 1 82.12 66 ASN B CA 1
ATOM 1501 C C . ASN B 1 66 ? 14.922 10.234 2.764 1 82.12 66 ASN B C 1
ATOM 1503 O O . ASN B 1 66 ? 14.602 9.734 3.844 1 82.12 66 ASN B O 1
ATOM 1507 N N . ASN B 1 67 ? 14.156 10.352 1.771 1 88.5 67 ASN B N 1
ATOM 1508 C CA . ASN B 1 67 ? 12.805 9.812 1.843 1 88.5 67 ASN B CA 1
ATOM 1509 C C . ASN B 1 67 ? 12.781 8.312 1.582 1 88.5 67 ASN B C 1
ATOM 1511 O O . ASN B 1 67 ? 13.5 7.816 0.711 1 88.5 67 ASN B O 1
ATOM 1515 N N . PRO B 1 68 ? 12 7.637 2.436 1 94.19 68 PRO B N 1
ATOM 1516 C CA . PRO B 1 68 ? 11.844 6.227 2.072 1 94.19 68 PRO B CA 1
ATOM 1517 C C . PRO B 1 68 ? 11.445 6.035 0.61 1 94.19 68 PRO B C 1
ATOM 1519 O O . PRO B 1 68 ? 10.758 6.879 0.04 1 94.19 68 PRO B O 1
ATOM 1522 N N . VAL B 1 69 ? 11.875 4.938 0.014 1 94.5 69 VAL B N 1
ATOM 1523 C CA . VAL B 1 69 ? 11.484 4.605 -1.352 1 94.5 69 VAL B CA 1
ATOM 1524 C C . VAL B 1 69 ? 10.102 3.957 -1.35 1 94.5 69 VAL B C 1
ATOM 1526 O O . VAL B 1 69 ? 9.438 3.895 -2.387 1 94.5 69 VAL B O 1
ATOM 1529 N N . GLY B 1 70 ? 9.68 3.436 -0.237 1 97.25 70 GLY B N 1
ATOM 1530 C CA . GLY B 1 70 ? 8.359 2.846 -0.078 1 97.25 70 GLY B CA 1
ATOM 1531 C C . GLY B 1 70 ? 7.676 3.252 1.215 1 97.25 70 GLY B C 1
ATOM 1532 O O . GLY B 1 70 ? 8.281 3.186 2.287 1 97.25 70 GLY B O 1
ATOM 1533 N N . HIS B 1 71 ? 6.445 3.707 1.178 1 97.75 71 HIS B N 1
ATOM 1534 C CA . HIS B 1 71 ? 5.625 4.074 2.324 1 97.75 71 HIS B CA 1
ATOM 1535 C C . HIS B 1 71 ? 4.445 3.121 2.484 1 97.75 71 HIS B C 1
ATOM 1537 O O . HIS B 1 71 ? 3.57 3.059 1.618 1 97.75 71 HIS B O 1
ATOM 1543 N N . HIS B 1 72 ? 4.398 2.396 3.574 1 98.69 72 HIS B N 1
ATOM 1544 C CA . HIS B 1 72 ? 3.369 1.409 3.881 1 98.69 72 HIS B CA 1
ATOM 1545 C C . HIS B 1 72 ? 2.58 1.806 5.125 1 98.69 72 HIS B C 1
ATOM 1547 O O . HIS B 1 72 ? 3.145 2.35 6.074 1 98.69 72 HIS B O 1
ATOM 1553 N N . VAL B 1 73 ? 1.327 1.56 5.121 1 98.81 73 VAL B N 1
ATOM 1554 C CA . VAL B 1 73 ? 0.475 1.809 6.277 1 98.81 73 VAL B CA 1
ATOM 1555 C C . VAL B 1 73 ? -0.151 0.498 6.75 1 98.81 73 VAL B C 1
ATOM 1557 O O . VAL B 1 73 ? -0.599 -0.312 5.934 1 98.81 73 VAL B O 1
ATOM 1560 N N . THR B 1 74 ? -0.116 0.293 8.055 1 98.38 74 THR B N 1
ATOM 1561 C CA . THR B 1 74 ? -0.67 -0.894 8.695 1 98.38 74 THR B CA 1
ATOM 1562 C C . THR B 1 74 ? -1.438 -0.517 9.961 1 98.38 74 THR B C 1
ATOM 1564 O O . THR B 1 74 ? -1.451 0.648 10.359 1 98.38 74 THR B O 1
ATOM 1567 N N . ASN B 1 75 ? -2.18 -1.493 10.562 1 98.31 75 ASN B N 1
ATOM 1568 C CA . ASN B 1 75 ? -2.814 -1.402 11.875 1 98.31 75 ASN B CA 1
ATOM 1569 C C . ASN B 1 75 ? -3.766 -0.211 11.953 1 98.31 75 ASN B C 1
ATOM 1571 O O . ASN B 1 75 ? -3.74 0.545 12.93 1 98.31 75 ASN B O 1
ATOM 1575 N N . THR B 1 76 ? -4.586 0.011 10.938 1 98.69 76 THR B N 1
ATOM 1576 C CA . THR B 1 76 ? -5.496 1.149 10.914 1 98.69 76 THR B CA 1
ATOM 1577 C C . THR B 1 76 ? -6.695 0.898 11.828 1 98.69 76 THR B C 1
ATOM 1579 O O . THR B 1 76 ? -7.414 -0.089 11.656 1 98.69 76 THR B O 1
ATOM 1582 N N . VAL B 1 77 ? -6.891 1.756 12.797 1 98.69 77 VAL B N 1
ATOM 1583 C CA . VAL B 1 77 ? -8.023 1.728 13.719 1 98.69 77 VAL B CA 1
ATOM 1584 C C . VAL B 1 77 ? -8.781 3.055 13.648 1 98.69 77 VAL B C 1
ATOM 1586 O O . VAL B 1 77 ? -8.164 4.125 13.633 1 98.69 77 VAL B O 1
ATOM 1589 N N . LEU B 1 78 ? -10.109 3 13.547 1 98.56 78 LEU B N 1
ATOM 1590 C CA . LEU B 1 78 ? -10.93 4.191 13.391 1 98.56 78 LEU B CA 1
ATOM 1591 C C . LEU B 1 78 ? -11.828 4.391 14.609 1 98.56 78 LEU B C 1
ATOM 1593 O O . LEU B 1 78 ? -12.367 3.424 15.156 1 98.56 78 LEU B O 1
ATOM 1597 N N . GLU B 1 79 ? -11.938 5.582 15.031 1 97.94 79 GLU B N 1
ATOM 1598 C CA . GLU B 1 79 ? -12.852 5.992 16.094 1 97.94 79 GLU B CA 1
ATOM 1599 C C . GLU B 1 79 ? -13.617 7.254 15.695 1 97.94 79 GLU B C 1
ATOM 1601 O O . GLU B 1 79 ? -13.078 8.125 15.016 1 97.94 79 GLU B O 1
ATOM 1606 N N . GLU B 1 80 ? -14.773 7.281 16.156 1 96.5 80 GLU B N 1
ATOM 1607 C CA . GLU B 1 80 ? -15.562 8.484 15.922 1 96.5 80 GLU B CA 1
ATOM 1608 C C . GLU B 1 80 ? -14.945 9.695 16.625 1 96.5 80 GLU B C 1
ATOM 1610 O O . GLU B 1 80 ? -14.508 9.594 17.766 1 96.5 80 GLU B O 1
ATOM 1615 N N . GLY B 1 81 ? -14.883 10.789 15.906 1 94.12 81 GLY B N 1
ATOM 1616 C CA . GLY B 1 81 ? -14.484 12.07 16.469 1 94.12 81 GLY B CA 1
ATOM 1617 C C . GLY B 1 81 ? -15.641 13.031 16.641 1 94.12 81 GLY B C 1
ATOM 1618 O O . GLY B 1 81 ? -16.812 12.617 16.641 1 94.12 81 GLY B O 1
ATOM 1619 N N . ASP B 1 82 ? -15.289 14.219 16.844 1 92 82 ASP B N 1
ATOM 1620 C CA . ASP B 1 82 ? -16.297 15.25 17.031 1 92 82 ASP B CA 1
ATOM 1621 C C . ASP B 1 82 ? -16.781 15.797 15.688 1 92 82 ASP B C 1
ATOM 1623 O O . ASP B 1 82 ? -16.031 15.797 14.711 1 92 82 ASP B O 1
ATOM 1627 N N . GLY B 1 83 ? -18.031 16.297 15.609 1 93.75 83 GLY B N 1
ATOM 1628 C CA . GLY B 1 83 ? -18.531 17.031 14.461 1 93.75 83 GLY B CA 1
ATOM 1629 C C . GLY B 1 83 ? -18.516 16.234 13.18 1 93.75 83 GLY B C 1
ATOM 1630 O O . GLY B 1 83 ? -18.25 16.781 12.102 1 93.75 83 GLY B O 1
ATOM 1631 N N . GLY B 1 84 ? -18.641 14.867 13.305 1 94.19 84 GLY B N 1
ATOM 1632 C CA . GLY B 1 84 ? -18.688 14.031 12.109 1 94.19 84 GLY B CA 1
ATOM 1633 C C . GLY B 1 84 ? -17.312 13.672 11.586 1 94.19 84 GLY B C 1
ATOM 1634 O O . GLY B 1 84 ? -17.188 13.008 10.555 1 94.19 84 GLY B O 1
ATOM 1635 N N . GLN B 1 85 ? -16.344 14.117 12.344 1 97.69 85 GLN B N 1
ATOM 1636 C CA . GLN B 1 85 ? -14.984 13.727 11.977 1 97.69 85 GLN B CA 1
ATOM 1637 C C . GLN B 1 85 ? -14.664 12.328 12.484 1 97.69 85 GLN B C 1
ATOM 1639 O O . GLN B 1 85 ? -15.391 11.773 13.32 1 97.69 85 GLN B O 1
ATO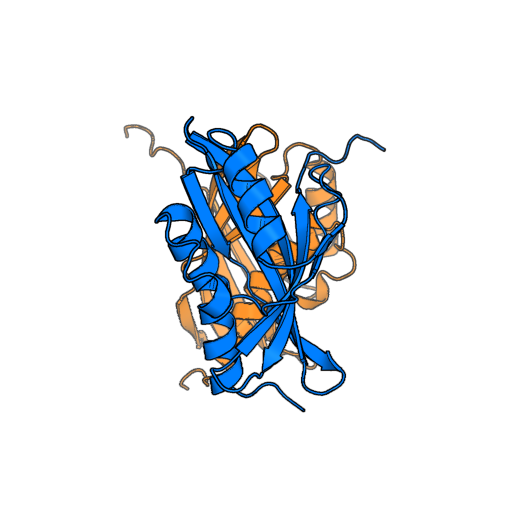M 1644 N N . VAL B 1 86 ? -13.695 11.711 11.891 1 98.56 86 VAL B N 1
ATOM 1645 C CA . VAL B 1 86 ? -13.219 10.391 12.305 1 98.56 86 VAL B CA 1
ATOM 1646 C C . VAL B 1 86 ? -11.742 10.477 12.688 1 98.56 86 VAL B C 1
ATOM 1648 O O . VAL B 1 86 ? -10.945 11.117 11.992 1 98.56 86 VAL B O 1
ATOM 1651 N N . LYS B 1 87 ? -11.414 9.945 13.789 1 98.81 87 LYS B N 1
ATOM 1652 C CA . LYS B 1 87 ? -10.031 9.773 14.203 1 98.81 87 LYS B CA 1
ATOM 1653 C C . LYS B 1 87 ? -9.477 8.43 13.719 1 98.81 87 LYS B C 1
ATOM 1655 O O . LYS B 1 87 ? -10.148 7.406 13.812 1 98.81 87 LYS B O 1
ATOM 1660 N N . ALA B 1 88 ? -8.32 8.516 13.133 1 98.81 88 ALA B N 1
ATOM 1661 C CA . ALA B 1 88 ? -7.648 7.285 12.711 1 98.81 88 ALA B CA 1
ATOM 1662 C C . ALA B 1 88 ? -6.262 7.18 13.344 1 98.81 88 ALA B C 1
ATOM 1664 O O . ALA B 1 88 ? -5.512 8.156 13.367 1 98.81 88 ALA B O 1
ATOM 1665 N N . LEU B 1 89 ? -5.949 6.059 13.914 1 98.81 89 LEU B N 1
ATOM 1666 C CA . LEU B 1 89 ? -4.625 5.648 14.367 1 98.81 89 LEU B CA 1
ATOM 1667 C C . LEU B 1 89 ? -4.086 4.508 13.508 1 98.81 89 LEU B C 1
ATOM 1669 O O . LEU B 1 89 ? -4.754 3.488 13.328 1 98.81 89 LEU B O 1
ATOM 1673 N N . SER B 1 90 ? -2.912 4.758 12.852 1 98.81 90 SER B N 1
ATOM 1674 C CA . SER B 1 90 ? -2.293 3.732 12.016 1 98.81 90 SER B CA 1
ATOM 1675 C C . SER B 1 90 ? -0.774 3.75 12.156 1 98.81 90 SER B C 1
ATOM 1677 O O . SER B 1 90 ? -0.216 4.633 12.812 1 98.81 90 SER B O 1
ATOM 1679 N N . LYS B 1 91 ? -0.122 2.699 11.68 1 98.69 91 LYS B N 1
ATOM 1680 C CA . LYS B 1 91 ? 1.336 2.611 11.688 1 98.69 91 LYS B CA 1
ATOM 1681 C C . LYS B 1 91 ? 1.901 2.779 10.281 1 98.69 91 LYS B C 1
ATOM 1683 O O . LYS B 1 91 ? 1.333 2.271 9.312 1 98.69 91 LYS B O 1
ATOM 1688 N N . GLY B 1 92 ? 2.969 3.525 10.203 1 98.56 92 GLY B N 1
ATOM 1689 C CA . GLY B 1 92 ? 3.73 3.648 8.969 1 98.56 92 GLY B CA 1
ATOM 1690 C C . GLY B 1 92 ? 5.023 2.859 8.984 1 98.56 92 GLY B C 1
ATOM 1691 O O . GLY B 1 92 ? 5.711 2.803 10.008 1 98.56 92 GLY B O 1
ATOM 1692 N N . ILE B 1 93 ? 5.332 2.188 7.914 1 98.25 93 ILE B N 1
ATOM 1693 C CA . ILE B 1 93 ? 6.645 1.602 7.652 1 98.25 93 ILE B CA 1
ATOM 1694 C C . ILE B 1 93 ? 7.266 2.264 6.426 1 98.25 93 ILE B C 1
ATOM 1696 O O . ILE B 1 93 ? 6.68 2.256 5.34 1 98.25 93 ILE B O 1
ATOM 1700 N N . GLY B 1 94 ? 8.352 2.906 6.621 1 97.19 94 GLY B N 1
ATOM 1701 C CA . GLY B 1 94 ? 9.172 3.393 5.52 1 97.19 94 GLY B CA 1
ATOM 1702 C C . GLY B 1 94 ? 10.305 2.451 5.16 1 97.19 94 GLY B C 1
ATOM 1703 O O . GLY B 1 94 ? 11.141 2.129 6.008 1 97.19 94 GLY B O 1
ATOM 1704 N N . VAL B 1 95 ? 10.281 1.925 3.959 1 97.5 95 VAL B N 1
ATOM 1705 C CA . VAL B 1 95 ? 11.414 1.158 3.445 1 97.5 95 VAL B CA 1
ATOM 1706 C C . VAL B 1 95 ? 12.398 2.094 2.752 1 97.5 95 VAL B C 1
ATOM 1708 O O . VAL B 1 95 ? 12.039 2.793 1.802 1 97.5 95 VAL B O 1
ATOM 1711 N N . ASN B 1 96 ? 13.617 2.057 3.289 1 94.69 96 ASN B N 1
ATOM 1712 C CA . ASN B 1 96 ? 14.633 2.961 2.768 1 94.69 96 ASN B CA 1
ATOM 1713 C C . ASN B 1 96 ? 15.398 2.33 1.606 1 94.69 96 ASN B C 1
ATOM 1715 O O . ASN B 1 96 ? 15.336 1.116 1.404 1 94.69 96 ASN B O 1
ATOM 1719 N N . ALA B 1 97 ? 16.156 3.139 0.894 1 92.75 97 ALA B N 1
ATOM 1720 C CA . ALA B 1 97 ? 16.891 2.701 -0.296 1 92.75 97 ALA B CA 1
ATOM 1721 C C . ALA B 1 97 ? 17.922 1.635 0.054 1 92.75 97 ALA B C 1
ATOM 1723 O O . ALA B 1 97 ? 18.219 0.762 -0.763 1 92.75 97 ALA B O 1
ATOM 1724 N N . ASP B 1 98 ? 18.422 1.658 1.232 1 92.44 98 ASP B N 1
ATOM 1725 C CA . ASP B 1 98 ? 19.453 0.714 1.617 1 92.44 98 ASP B CA 1
ATOM 1726 C C . ASP B 1 98 ? 18.859 -0.549 2.23 1 92.44 98 ASP B C 1
ATOM 1728 O O . ASP B 1 98 ? 19.578 -1.376 2.791 1 92.44 98 ASP B O 1
ATOM 1732 N N . GLY B 1 99 ? 17.594 -0.611 2.188 1 94.56 99 GLY B N 1
ATOM 1733 C CA . GLY B 1 99 ? 16.922 -1.813 2.648 1 94.56 99 GLY B CA 1
ATOM 1734 C C . GLY B 1 99 ? 16.531 -1.762 4.117 1 94.56 99 GLY B C 1
ATOM 1735 O O . GLY B 1 99 ? 15.844 -2.648 4.617 1 94.56 99 GLY B O 1
ATOM 1736 N N . THR B 1 100 ? 16.984 -0.731 4.859 1 95.5 100 THR B N 1
ATOM 1737 C CA . THR B 1 100 ? 16.547 -0.576 6.242 1 95.5 100 THR B CA 1
ATOM 1738 C C . THR B 1 100 ? 15.117 -0.061 6.297 1 95.5 100 THR B C 1
ATOM 1740 O O . THR B 1 100 ? 14.578 0.397 5.289 1 95.5 100 THR B O 1
ATOM 1743 N N . ALA B 1 101 ? 14.516 -0.21 7.391 1 95.94 101 ALA B N 1
ATOM 1744 C CA . ALA B 1 101 ? 13.141 0.264 7.566 1 95.94 101 ALA B CA 1
ATOM 1745 C C . ALA B 1 101 ? 13.031 1.183 8.781 1 95.94 101 ALA B C 1
ATOM 1747 O O . ALA B 1 101 ? 13.82 1.069 9.727 1 95.94 101 ALA B O 1
ATOM 1748 N N . SER B 1 102 ? 12.102 2.107 8.719 1 95.5 102 SER B N 1
ATOM 1749 C CA . SER B 1 102 ? 11.711 2.955 9.836 1 95.5 102 SER B CA 1
ATOM 1750 C C . SER B 1 102 ? 10.219 2.816 10.133 1 95.5 102 SER B C 1
ATOM 1752 O O . SER B 1 102 ? 9.445 2.385 9.273 1 95.5 102 SER B O 1
ATOM 1754 N N . SER B 1 103 ? 9.883 3.066 11.406 1 97.5 103 SER B N 1
ATOM 1755 C CA . SER B 1 103 ? 8.492 2.961 11.82 1 97.5 103 SER B CA 1
ATOM 1756 C C . SER B 1 103 ? 7.992 4.273 12.414 1 97.5 103 SER B C 1
ATOM 1758 O O . SER B 1 103 ? 8.727 4.957 13.133 1 97.5 103 SER B O 1
ATOM 1760 N N . VAL B 1 104 ? 6.73 4.598 12.125 1 97.94 104 VAL B N 1
ATOM 1761 C CA . VAL B 1 104 ? 6.082 5.773 12.695 1 97.94 104 VAL B CA 1
ATOM 1762 C C . VAL B 1 104 ? 4.648 5.434 13.094 1 97.94 104 VAL B C 1
ATOM 1764 O O . VAL B 1 104 ? 4.129 4.375 12.727 1 97.94 104 VAL B O 1
ATOM 1767 N N . VAL B 1 105 ? 4.07 6.25 13.922 1 98.5 105 VAL B N 1
ATOM 1768 C CA . VAL B 1 105 ? 2.631 6.285 14.156 1 98.5 105 VAL B CA 1
ATOM 1769 C C . VAL B 1 105 ? 2.02 7.496 13.461 1 98.5 105 VAL B C 1
ATOM 1771 O O . VAL B 1 105 ? 2.578 8.594 13.508 1 98.5 105 VAL B O 1
ATOM 1774 N N . TYR B 1 106 ? 0.927 7.285 12.742 1 98.75 106 TYR B N 1
ATOM 1775 C CA . TYR B 1 106 ? 0.101 8.367 12.211 1 98.75 106 TYR B CA 1
ATOM 1776 C C . TYR B 1 106 ? -1.132 8.586 13.078 1 98.75 106 TYR B C 1
ATOM 1778 O O . TYR B 1 106 ? -1.901 7.652 13.328 1 98.75 106 TYR B O 1
ATOM 1786 N N . GLU B 1 107 ? -1.255 9.695 13.547 1 98.81 107 GLU B N 1
ATOM 1787 C CA . GLU B 1 107 ? -2.518 10.164 14.109 1 98.81 107 GLU B CA 1
ATOM 1788 C C . GLU B 1 107 ? -3.227 11.117 13.156 1 98.81 107 GLU B C 1
ATOM 1790 O O . GLU B 1 107 ? -2.799 12.258 12.977 1 98.81 107 GLU B O 1
ATOM 1795 N N . ASP B 1 108 ? -4.336 10.656 12.641 1 98.81 108 ASP B N 1
ATOM 1796 C CA . ASP B 1 108 ? -5.031 11.43 11.617 1 98.81 108 ASP B CA 1
ATOM 1797 C C . ASP B 1 108 ? -6.41 11.867 12.102 1 98.81 108 ASP B C 1
ATOM 1799 O O . ASP B 1 108 ? -7.062 11.156 12.867 1 98.81 108 ASP B O 1
ATOM 1803 N N . LEU B 1 109 ? -6.801 12.984 11.695 1 98.88 109 LEU B N 1
ATOM 1804 C CA . LEU B 1 109 ? -8.188 13.43 11.711 1 98.88 109 LEU B CA 1
ATOM 1805 C C . LEU B 1 109 ? -8.734 13.562 10.289 1 98.88 109 LEU B C 1
ATOM 1807 O O . LEU B 1 109 ? -8.117 14.211 9.445 1 98.88 109 LEU B O 1
ATOM 1811 N N . LEU B 1 110 ? -9.836 12.898 10.055 1 98.81 110 LEU B N 1
ATOM 1812 C CA . LEU B 1 110 ? -10.438 12.938 8.727 1 98.81 110 LEU B CA 1
ATOM 1813 C C . LEU B 1 110 ? -11.797 13.617 8.773 1 98.81 110 LEU B C 1
ATOM 1815 O O . LEU B 1 110 ? -12.539 13.477 9.75 1 98.81 110 LEU B O 1
ATOM 1819 N N . ALA B 1 111 ? -12.094 14.289 7.734 1 98.44 111 ALA B N 1
ATOM 1820 C CA . ALA B 1 111 ? -13.406 14.906 7.539 1 98.44 111 ALA B CA 1
ATOM 1821 C C . ALA B 1 111 ? -13.938 14.633 6.133 1 98.44 111 ALA B C 1
ATOM 1823 O O . ALA B 1 111 ? -13.164 14.531 5.18 1 98.44 111 ALA B O 1
ATOM 1824 N N . ARG B 1 112 ? -15.203 14.539 6.055 1 97.44 112 ARG B N 1
ATOM 1825 C CA . ARG B 1 112 ? -15.852 14.352 4.758 1 97.44 112 ARG B CA 1
ATOM 1826 C C . ARG B 1 112 ? -15.961 15.672 4.004 1 97.44 112 ARG B C 1
ATOM 1828 O O . ARG B 1 112 ? -16.391 16.672 4.566 1 97.44 112 ARG B O 1
ATOM 1835 N N . ARG B 1 113 ? -15.469 15.648 2.779 1 96.94 113 ARG B N 1
ATOM 1836 C CA . ARG B 1 113 ? -15.617 16.766 1.842 1 96.94 113 ARG B CA 1
ATOM 1837 C C . ARG B 1 113 ? -16.484 16.359 0.652 1 96.94 113 ARG B C 1
ATOM 1839 O O . ARG B 1 113 ? -16.984 15.242 0.594 1 96.94 113 ARG B O 1
ATOM 1846 N N . ASP B 1 114 ? -16.719 17.281 -0.272 1 95.5 114 ASP B N 1
ATOM 1847 C CA . ASP B 1 114 ? -17.578 17.031 -1.427 1 95.5 114 ASP B CA 1
ATOM 1848 C C . ASP B 1 114 ? -17.062 15.828 -2.227 1 95.5 114 ASP B C 1
ATOM 1850 O O . ASP B 1 114 ? -17.859 14.992 -2.68 1 95.5 114 ASP B O 1
ATOM 1854 N N . ALA B 1 115 ? -15.773 15.711 -2.32 1 95.62 115 ALA B N 1
ATOM 1855 C CA . ALA B 1 115 ? -15.188 14.664 -3.156 1 95.62 115 ALA B CA 1
ATOM 1856 C C . ALA B 1 115 ? -14.852 13.43 -2.33 1 95.62 115 ALA B C 1
ATOM 1858 O O . ALA B 1 115 ? -14.195 12.508 -2.818 1 95.62 115 ALA B O 1
ATOM 1859 N N . GLY B 1 116 ? -15.312 13.43 -1.031 1 97 116 GLY B N 1
ATOM 1860 C CA . GLY B 1 116 ? -15.055 12.281 -0.175 1 97 116 GLY B CA 1
ATOM 1861 C C . GLY B 1 116 ? -14.219 12.625 1.042 1 97 116 GLY B C 1
ATOM 1862 O O . GLY B 1 116 ? -14 13.805 1.345 1 97 116 GLY B O 1
ATOM 1863 N N . TRP B 1 117 ? -13.773 11.594 1.755 1 98.31 117 TRP B N 1
ATOM 1864 C CA . TRP B 1 117 ? -13.016 11.766 2.986 1 98.31 117 TRP B CA 1
ATOM 1865 C C . TRP B 1 117 ? -11.617 12.297 2.691 1 98.31 117 TRP B C 1
ATOM 1867 O O . TRP B 1 117 ? -10.977 11.875 1.727 1 98.31 117 TRP B O 1
ATOM 1877 N N . ARG B 1 118 ? -11.133 13.227 3.52 1 98.75 118 ARG B N 1
ATOM 1878 C CA . ARG B 1 118 ? -9.773 13.766 3.459 1 98.75 118 ARG B CA 1
ATOM 1879 C C . ARG B 1 118 ? -9.148 13.836 4.848 1 98.75 118 ARG B C 1
ATOM 1881 O O . ARG B 1 118 ? -9.859 14.031 5.84 1 98.75 118 ARG B O 1
ATOM 1888 N N . ILE B 1 119 ? -7.852 13.688 4.898 1 98.81 119 ILE B N 1
ATOM 1889 C CA . ILE B 1 119 ? -7.129 13.969 6.133 1 98.81 119 ILE B CA 1
ATOM 1890 C C . ILE B 1 119 ? -6.996 15.477 6.32 1 98.81 119 ILE B C 1
ATOM 1892 O O . ILE B 1 119 ? -6.461 16.172 5.449 1 98.81 119 ILE B O 1
ATOM 1896 N N . VAL B 1 120 ? -7.461 15.945 7.441 1 98.5 120 VAL B N 1
ATOM 1897 C CA . VAL B 1 120 ? -7.402 17.391 7.688 1 98.5 120 VAL B CA 1
ATOM 1898 C C . VAL B 1 120 ? -6.285 17.688 8.68 1 98.5 120 VAL B C 1
ATOM 1900 O O . VAL B 1 120 ? -5.852 18.844 8.805 1 98.5 120 VAL B O 1
ATOM 1903 N N . ARG B 1 121 ? -5.867 16.75 9.391 1 98.69 121 ARG B N 1
ATOM 1904 C CA . ARG B 1 121 ? -4.715 16.844 10.281 1 98.69 121 ARG B CA 1
ATOM 1905 C C . ARG B 1 121 ? -3.98 15.516 10.375 1 98.69 121 ARG B C 1
ATOM 1907 O O . ARG B 1 121 ? -4.609 14.453 10.469 1 98.69 121 ARG B O 1
ATOM 1914 N N . ARG B 1 122 ? -2.648 15.555 10.367 1 98.81 122 ARG B N 1
ATOM 1915 C CA . ARG B 1 122 ? -1.827 14.375 10.641 1 98.81 122 ARG B CA 1
ATOM 1916 C C . ARG B 1 122 ? -0.65 14.727 11.547 1 98.81 122 ARG B C 1
ATOM 1918 O O . ARG B 1 122 ? 0.079 15.688 11.281 1 98.81 122 ARG B O 1
ATOM 1925 N N . ARG B 1 123 ? -0.532 13.977 12.555 1 98.69 123 ARG B N 1
ATOM 1926 C CA . ARG B 1 123 ? 0.692 13.953 13.344 1 98.69 123 ARG B CA 1
ATOM 1927 C C . ARG B 1 123 ? 1.496 12.688 13.07 1 98.69 123 ARG B C 1
ATOM 1929 O O . ARG B 1 123 ? 0.947 11.578 13.078 1 98.69 123 ARG B O 1
ATOM 1936 N N . VAL B 1 124 ? 2.729 12.883 12.734 1 97.88 124 VAL B N 1
ATOM 1937 C CA . VAL B 1 124 ? 3.629 11.758 12.516 1 97.88 124 VAL B CA 1
ATOM 1938 C C . VAL B 1 124 ? 4.574 11.609 13.703 1 97.88 124 VAL B C 1
ATOM 1940 O O . VAL B 1 124 ? 5.344 12.523 14.008 1 97.88 124 VAL B O 1
ATOM 1943 N N . GLN B 1 125 ? 4.516 10.461 14.359 1 97.44 125 GLN B N 1
ATOM 1944 C CA . GLN B 1 125 ? 5.371 10.188 15.508 1 97.44 125 GLN B CA 1
ATOM 1945 C C . GLN B 1 125 ? 6.395 9.109 15.18 1 97.44 125 GLN B C 1
ATOM 1947 O O . GLN B 1 125 ? 6.031 7.969 14.875 1 97.44 125 GLN B O 1
ATOM 1952 N N . ALA B 1 126 ? 7.664 9.469 15.234 1 95.94 126 ALA B N 1
ATOM 1953 C CA . ALA B 1 126 ? 8.719 8.484 15 1 95.94 126 ALA B CA 1
ATOM 1954 C C . ALA B 1 126 ? 8.766 7.453 16.125 1 95.94 126 ALA B C 1
ATOM 1956 O O . ALA B 1 126 ? 8.609 7.793 17.297 1 95.94 126 ALA B O 1
ATOM 1957 N N . ARG B 1 127 ? 8.938 6.168 15.711 1 93.75 127 ARG B N 1
ATOM 1958 C CA . ARG B 1 127 ? 9.211 5.129 16.703 1 93.75 127 ARG B CA 1
ATOM 1959 C C . ARG B 1 127 ? 10.695 4.789 16.734 1 93.75 127 ARG B C 1
ATOM 1961 O O . ARG B 1 127 ? 11.266 4.312 15.758 1 93.75 127 ARG B O 1
ATOM 1968 N N . ARG B 1 128 ? 11.367 5.129 17.719 1 87.25 128 ARG B N 1
ATOM 1969 C CA . ARG B 1 128 ? 12.805 4.961 17.922 1 87.25 128 ARG B CA 1
ATOM 1970 C C . ARG B 1 128 ? 13.094 4.305 19.266 1 87.25 128 ARG B C 1
ATOM 1972 O O . ARG B 1 128 ? 12.211 4.195 20.109 1 87.25 128 ARG B O 1
ATOM 1979 N N . LYS B 1 129 ? 14.414 3.543 19.203 1 76.5 129 LYS B N 1
ATOM 1980 C CA . LYS B 1 129 ? 14.852 3.012 20.5 1 76.5 129 LYS B CA 1
ATOM 1981 C C . LYS B 1 129 ? 14.742 4.066 21.594 1 76.5 129 LYS B C 1
ATOM 1983 O O . LYS B 1 129 ? 15.109 5.223 21.391 1 76.5 129 LYS B O 1
ATOM 1988 N N . GLN B 1 130 ? 13.836 3.631 22.484 1 65.81 130 GLN B N 1
ATOM 1989 C CA . GLN B 1 130 ? 13.734 4.531 23.641 1 65.81 130 GLN B CA 1
ATOM 1990 C C . GLN B 1 130 ? 15.062 4.633 24.375 1 65.81 130 GLN B C 1
ATOM 1992 O O . GLN B 1 130 ? 15.727 3.617 24.625 1 65.81 130 GLN B O 1
ATOM 1997 N N . GLY B 1 131 ? 15.812 5.492 23.906 1 48.16 131 GLY B N 1
ATOM 1998 C CA . GLY B 1 131 ? 17.016 5.598 24.734 1 48.16 131 GLY B CA 1
ATOM 1999 C C . GLY B 1 131 ? 16.812 5.148 26.156 1 48.16 131 GLY B C 1
ATOM 2000 O O . GLY B 1 131 ? 15.68 5.145 26.656 1 48.16 131 GLY B O 1
ATOM 2001 N N . ALA B 1 132 ? 17.781 4.066 26.484 1 44.28 132 ALA B N 1
ATOM 2002 C CA . ALA B 1 132 ? 17.859 3.834 27.938 1 44.28 132 ALA B CA 1
ATOM 2003 C C . ALA B 1 132 ? 17.625 5.129 28.703 1 44.28 132 ALA B C 1
ATOM 2005 O O . ALA B 1 132 ? 18.297 6.137 28.453 1 44.28 132 ALA B O 1
ATOM 2006 N N . VAL B 1 133 ? 16.312 5.41 28.875 1 28.12 133 VAL B N 1
ATOM 2007 C CA . VAL B 1 133 ? 16.297 6.34 30 1 28.12 133 VAL B CA 1
ATOM 2008 C C . VAL B 1 133 ? 16.984 5.699 31.219 1 28.12 133 VAL B C 1
ATOM 2010 O O . VAL B 1 133 ? 16.75 4.523 31.516 1 28.12 133 VAL B O 1
#

pLDDT: mean 93.35, std 10.52, range [24.48, 98.88]